Protein AF-A0A3B1A6L6-F1 (afdb_monomer_lite)

Foldseek 3Di:
DDDQDPVNLQVVLLVVCCDQAWQDPAAEEEELAQLVVLLVVLLCQVCVVVQVNQWDHDDPPDDIGGRYHYDHADPVCCSRPVRHSHQCSVVSNLVCVVVSVVVDPDPAGPYAHEYEYFQAPSCPVVLVVQVVQPQKAFPPNVDDRSVNLCGLKIDRDRRYIYGYQHQDPVRHTGGPVNLFDPCLQQDDDPNAGHDDPVPDDPVRHDDSVCSSVVRCNVPSVPGDRVSCVSRSVSVVVSRVVSNVPD

Structure (mmCIF, N/CA/C/O backbone):
data_AF-A0A3B1A6L6-F1
#
_entry.id   AF-A0A3B1A6L6-F1
#
loop_
_atom_site.group_PDB
_atom_site.id
_atom_site.type_symbol
_atom_site.label_atom_id
_atom_site.label_alt_id
_atom_site.label_comp_id
_atom_site.label_asym_id
_atom_site.label_entity_id
_atom_site.label_seq_id
_atom_site.pdbx_PDB_ins_code
_atom_site.Cartn_x
_atom_site.Cartn_y
_atom_site.Cartn_z
_atom_site.occupancy
_atom_site.B_iso_or_equiv
_atom_site.auth_seq_id
_atom_site.auth_comp_id
_atom_site.auth_asym_id
_atom_site.auth_atom_id
_atom_site.pdbx_PDB_model_num
ATOM 1 N N . TYR A 1 1 ? 30.989 17.527 9.547 1.00 41.91 1 TYR A N 1
ATOM 2 C CA . TYR A 1 1 ? 30.158 16.724 8.625 1.00 41.91 1 TYR A CA 1
ATOM 3 C C . TYR A 1 1 ? 30.778 16.783 7.238 1.00 41.91 1 TYR A C 1
ATOM 5 O O . TYR A 1 1 ? 30.746 17.841 6.627 1.00 41.91 1 TYR A O 1
ATOM 13 N N . HIS A 1 2 ? 31.405 15.704 6.761 1.00 51.75 2 HIS A N 1
ATOM 14 C CA . HIS A 1 2 ? 31.941 15.670 5.395 1.00 51.75 2 HIS A CA 1
ATOM 15 C C . HIS A 1 2 ? 30.780 15.649 4.391 1.00 51.75 2 HIS A C 1
ATOM 17 O O . HIS A 1 2 ? 29.908 14.781 4.462 1.00 51.75 2 HIS A O 1
ATOM 23 N N . ALA A 1 3 ? 30.745 16.628 3.487 1.00 69.56 3 ALA A N 1
ATOM 24 C CA . ALA A 1 3 ? 29.727 16.716 2.450 1.00 69.56 3 ALA A CA 1
ATOM 25 C C . ALA A 1 3 ? 29.886 15.552 1.458 1.00 69.56 3 ALA A C 1
ATOM 27 O O . ALA A 1 3 ? 30.948 15.361 0.868 1.00 69.56 3 ALA A O 1
ATOM 28 N N . ILE A 1 4 ? 28.824 14.765 1.268 1.00 73.81 4 ILE A N 1
ATOM 29 C CA . ILE A 1 4 ? 28.786 13.699 0.260 1.00 73.81 4 ILE A CA 1
ATOM 30 C C . ILE A 1 4 ? 28.817 14.350 -1.128 1.00 73.81 4 ILE A C 1
ATOM 32 O O . ILE A 1 4 ? 27.983 15.201 -1.440 1.00 73.81 4 ILE A O 1
ATOM 36 N N . THR A 1 5 ? 29.741 13.928 -1.992 1.00 84.69 5 THR A N 1
ATOM 37 C CA . THR A 1 5 ? 29.807 14.431 -3.373 1.00 84.69 5 THR A CA 1
ATOM 38 C C . THR A 1 5 ? 28.573 14.008 -4.178 1.00 84.69 5 THR A C 1
ATOM 40 O O . THR A 1 5 ? 27.966 12.962 -3.933 1.00 84.69 5 THR A O 1
ATOM 43 N N . LYS A 1 6 ? 28.220 14.766 -5.226 1.00 83.31 6 LYS A N 1
ATOM 44 C CA . LYS A 1 6 ? 27.103 14.418 -6.130 1.00 83.31 6 LYS A CA 1
ATOM 45 C C . LYS A 1 6 ? 27.237 13.001 -6.711 1.00 83.31 6 LYS A C 1
ATOM 47 O O . LYS A 1 6 ? 26.236 12.296 -6.848 1.00 83.31 6 LYS A O 1
ATOM 52 N N . ARG A 1 7 ? 28.468 12.568 -7.017 1.00 85.94 7 ARG A N 1
ATOM 53 C CA . ARG A 1 7 ? 28.767 11.218 -7.521 1.00 85.94 7 ARG A CA 1
ATOM 54 C C . ARG A 1 7 ? 28.498 10.153 -6.459 1.00 85.94 7 ARG A C 1
ATOM 56 O O . ARG A 1 7 ? 27.769 9.209 -6.745 1.00 85.94 7 ARG A O 1
ATOM 63 N N . GLN A 1 8 ? 29.014 10.332 -5.241 1.00 87.12 8 GLN A N 1
ATOM 64 C CA . GLN A 1 8 ? 28.769 9.410 -4.124 1.00 87.12 8 GLN A CA 1
ATOM 65 C C . GLN A 1 8 ? 27.276 9.301 -3.803 1.00 87.12 8 GLN A C 1
ATOM 67 O O . GLN A 1 8 ? 26.768 8.191 -3.674 1.00 87.12 8 GLN A O 1
ATOM 72 N N . LYS A 1 9 ? 26.551 10.431 -3.775 1.00 86.62 9 LYS A N 1
ATOM 73 C CA . LYS A 1 9 ? 25.094 10.440 -3.592 1.00 86.62 9 LYS A CA 1
ATOM 74 C C . LYS A 1 9 ? 24.403 9.596 -4.662 1.00 86.62 9 LYS A C 1
ATOM 76 O O . LYS A 1 9 ? 23.627 8.715 -4.321 1.00 86.62 9 LYS A O 1
ATOM 81 N N . LYS A 1 10 ? 24.706 9.824 -5.946 1.00 87.31 10 LYS A N 1
ATOM 82 C CA . LYS A 1 10 ? 24.094 9.082 -7.064 1.00 87.31 10 LYS A CA 1
ATOM 83 C C . LYS A 1 10 ? 24.359 7.577 -6.968 1.00 87.31 10 LYS A C 1
ATOM 85 O O . LYS A 1 10 ? 23.436 6.794 -7.175 1.00 87.31 10 LYS A O 1
ATOM 90 N N . THR A 1 11 ? 25.593 7.175 -6.665 1.00 90.12 11 THR A N 1
ATOM 91 C CA . THR A 1 11 ? 25.950 5.758 -6.502 1.00 90.12 11 THR A CA 1
ATOM 92 C C . THR A 1 11 ? 25.209 5.135 -5.325 1.00 90.12 11 THR A C 1
ATOM 94 O O . THR A 1 11 ? 24.597 4.083 -5.483 1.00 90.12 11 THR A O 1
ATOM 97 N N . PHE A 1 12 ? 25.193 5.805 -4.172 1.00 90.31 12 PHE A N 1
ATOM 98 C CA . PHE A 1 12 ? 24.516 5.296 -2.984 1.00 90.31 12 PHE A CA 1
ATOM 99 C C . PHE A 1 12 ? 22.996 5.213 -3.174 1.00 90.31 12 PHE A C 1
ATOM 101 O O . PHE A 1 12 ? 22.395 4.201 -2.831 1.00 90.31 12 PHE A O 1
ATOM 108 N N . SER A 1 13 ? 22.377 6.211 -3.813 1.00 89.75 13 SER A N 1
ATOM 109 C CA . SER A 1 13 ? 20.962 6.170 -4.202 1.00 89.75 13 SER A CA 1
ATOM 110 C C . SER A 1 13 ? 20.639 4.962 -5.084 1.00 89.75 13 SER A C 1
ATOM 112 O O . SER A 1 13 ? 19.651 4.280 -4.834 1.00 89.75 13 SER A O 1
ATOM 114 N N . LYS A 1 14 ? 21.478 4.662 -6.086 1.00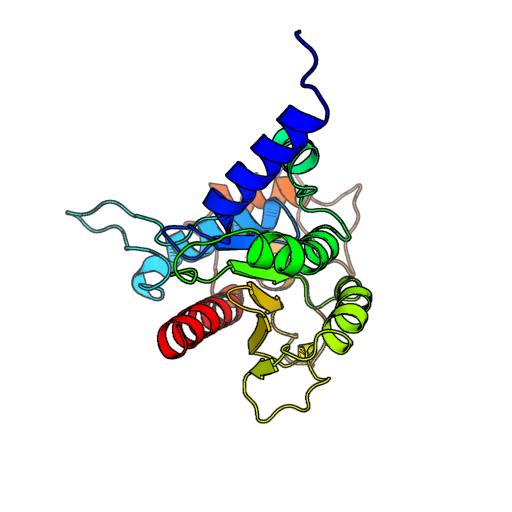 90.44 14 LYS A N 1
ATOM 115 C CA . LYS A 1 14 ? 21.305 3.477 -6.943 1.00 90.44 14 LYS A CA 1
ATOM 116 C C . LYS A 1 14 ? 21.463 2.172 -6.167 1.00 90.44 14 LYS A C 1
ATOM 118 O O . LYS A 1 14 ? 20.716 1.235 -6.418 1.00 90.44 14 LYS A O 1
ATOM 123 N N . PHE A 1 15 ? 22.416 2.099 -5.244 1.00 91.94 15 PHE A N 1
ATOM 124 C CA . PHE A 1 15 ? 22.590 0.920 -4.400 1.00 91.94 15 PHE A CA 1
ATOM 125 C C . PHE A 1 15 ? 21.366 0.684 -3.504 1.00 91.94 15 PHE A C 1
ATOM 127 O O . PHE A 1 15 ? 20.825 -0.415 -3.487 1.00 91.94 15 PHE A O 1
ATOM 134 N N . LEU A 1 16 ? 20.863 1.727 -2.836 1.00 91.25 16 LEU A N 1
ATOM 135 C CA . LEU A 1 16 ? 19.657 1.619 -2.010 1.00 91.25 16 LEU A CA 1
ATOM 136 C C . LEU A 1 16 ? 18.429 1.215 -2.826 1.00 91.25 16 LEU A C 1
ATOM 138 O O . LEU A 1 16 ? 17.665 0.359 -2.390 1.00 91.25 16 LEU A O 1
ATOM 142 N N . TYR A 1 17 ? 18.269 1.792 -4.017 1.00 92.38 17 TYR A N 1
ATOM 143 C CA . TYR A 1 17 ? 17.174 1.438 -4.912 1.00 92.38 17 TYR A CA 1
ATOM 144 C C . TYR A 1 17 ? 17.225 -0.041 -5.307 1.00 92.38 17 TYR A C 1
ATOM 146 O O . TYR A 1 17 ? 16.202 -0.722 -5.274 1.00 92.38 17 TYR A O 1
ATOM 154 N N . TYR A 1 18 ? 18.425 -0.555 -5.600 1.00 93.88 18 TYR A N 1
ATOM 155 C CA . TYR A 1 18 ? 18.621 -1.974 -5.870 1.00 93.88 18 TYR A CA 1
ATOM 156 C C . TYR A 1 18 ? 18.170 -2.819 -4.678 1.00 93.88 18 TYR A C 1
ATOM 158 O O . TYR A 1 18 ? 17.295 -3.661 -4.836 1.00 93.88 18 TYR A O 1
ATOM 166 N N . CYS A 1 19 ? 18.696 -2.555 -3.480 1.00 92.94 19 CYS A N 1
ATOM 167 C CA . CYS A 1 19 ? 18.367 -3.327 -2.280 1.00 92.94 19 CYS A CA 1
ATOM 168 C C . CYS A 1 19 ? 16.869 -3.330 -1.944 1.00 92.94 19 CYS A C 1
ATOM 170 O O . CYS A 1 19 ? 16.352 -4.339 -1.474 1.00 92.94 19 CYS A O 1
ATOM 172 N N . MET A 1 20 ? 16.182 -2.201 -2.140 1.00 92.50 20 MET A N 1
ATOM 173 C CA . MET A 1 20 ? 14.794 -2.035 -1.698 1.00 92.50 20 MET A CA 1
ATOM 174 C C . MET A 1 20 ? 13.753 -2.491 -2.723 1.00 92.50 20 MET A C 1
ATOM 176 O O . MET A 1 20 ? 12.664 -2.906 -2.321 1.00 92.50 20 MET A O 1
ATOM 180 N N . PHE A 1 21 ? 14.061 -2.402 -4.021 1.00 94.81 21 PHE A N 1
ATOM 181 C CA . PHE A 1 21 ? 13.046 -2.525 -5.074 1.00 94.81 21 PHE A CA 1
ATOM 182 C C . PHE A 1 21 ? 13.387 -3.497 -6.202 1.00 94.81 21 PHE A C 1
ATOM 184 O O . PHE A 1 21 ? 12.469 -4.012 -6.830 1.00 94.81 21 PHE A O 1
ATOM 191 N N . TYR A 1 22 ? 14.670 -3.726 -6.490 1.00 94.94 22 TYR A N 1
ATOM 192 C CA . TYR A 1 22 ? 15.084 -4.623 -7.575 1.00 94.94 22 TYR A CA 1
ATOM 193 C C . TYR A 1 22 ? 15.526 -5.986 -7.027 1.00 94.94 22 TYR A C 1
ATOM 195 O O . TYR A 1 22 ? 15.001 -7.026 -7.397 1.00 94.94 22 TYR A O 1
ATOM 203 N N . GLY A 1 23 ? 16.493 -5.978 -6.111 1.00 95.19 23 GLY A N 1
ATOM 204 C CA . GLY A 1 23 ? 17.014 -7.151 -5.412 1.00 95.19 23 GLY A CA 1
ATOM 205 C C . GLY A 1 23 ? 16.339 -7.385 -4.061 1.00 95.19 23 GLY A C 1
ATOM 206 O O . GLY A 1 23 ? 16.984 -7.891 -3.143 1.00 95.19 23 GLY A O 1
ATOM 207 N N . ASN A 1 24 ? 15.082 -6.965 -3.898 1.00 96.06 24 ASN A N 1
ATOM 208 C CA . ASN A 1 24 ? 14.339 -7.166 -2.659 1.00 96.06 24 ASN A CA 1
ATOM 209 C C . ASN A 1 24 ? 14.071 -8.657 -2.422 1.00 96.06 24 ASN A C 1
ATOM 211 O O . ASN A 1 24 ? 13.656 -9.393 -3.317 1.00 96.06 24 ASN A O 1
ATOM 215 N N . THR A 1 25 ? 14.283 -9.102 -1.186 1.00 96.38 25 THR A N 1
ATOM 216 C CA . THR A 1 25 ? 14.146 -10.512 -0.786 1.00 96.38 25 THR A CA 1
ATOM 217 C C . THR A 1 25 ? 12.719 -10.909 -0.414 1.00 96.38 25 THR A C 1
ATOM 219 O O . THR A 1 25 ? 12.443 -12.091 -0.238 1.00 96.38 25 THR A O 1
ATOM 222 N N . GLN A 1 26 ? 11.816 -9.936 -0.312 1.00 97.44 26 GLN A N 1
ATOM 223 C CA . GLN A 1 26 ? 10.401 -10.121 -0.007 1.00 97.44 26 GLN A CA 1
ATOM 224 C C . GLN A 1 26 ? 9.564 -9.053 -0.728 1.00 97.44 26 GLN A C 1
ATOM 226 O O . GLN A 1 26 ? 10.126 -8.008 -1.079 1.00 97.44 26 GLN A O 1
ATOM 231 N N . PRO A 1 27 ? 8.251 -9.266 -0.947 1.00 98.50 27 PRO A N 1
ATOM 232 C CA . PRO A 1 27 ? 7.381 -8.245 -1.524 1.00 98.50 27 PRO A CA 1
ATOM 233 C C . PRO A 1 27 ? 7.496 -6.929 -0.751 1.00 98.50 27 PRO A C 1
ATOM 235 O O . PRO A 1 27 ? 7.427 -6.920 0.481 1.00 98.50 27 PRO A O 1
ATOM 238 N N . THR A 1 28 ? 7.695 -5.825 -1.467 1.00 98.44 28 THR A N 1
ATOM 239 C CA . THR A 1 28 ? 7.895 -4.498 -0.870 1.00 98.44 28 THR A CA 1
ATOM 240 C C . THR A 1 28 ? 6.635 -3.660 -1.045 1.00 98.44 28 THR A C 1
ATOM 242 O O . THR A 1 28 ? 6.166 -3.496 -2.162 1.00 98.44 28 THR A O 1
ATOM 245 N N . ILE A 1 29 ? 6.110 -3.092 0.036 1.00 98.31 29 ILE A N 1
ATOM 246 C CA . ILE A 1 29 ? 4.958 -2.194 0.054 1.00 98.31 29 ILE A CA 1
ATOM 247 C C . ILE A 1 29 ? 5.435 -0.745 0.191 1.00 98.31 29 ILE A C 1
ATOM 249 O O . ILE A 1 29 ? 6.197 -0.412 1.105 1.00 98.31 29 ILE A O 1
ATOM 253 N N . LEU A 1 30 ? 4.964 0.113 -0.711 1.00 96.81 30 LEU A N 1
ATOM 254 C CA . LEU A 1 30 ? 5.162 1.561 -0.697 1.00 96.81 30 LEU A CA 1
ATOM 255 C C . LEU A 1 30 ? 3.791 2.239 -0.569 1.00 96.81 30 LEU A C 1
ATOM 257 O O . LEU A 1 30 ? 3.056 2.312 -1.548 1.00 96.81 30 LEU A O 1
ATOM 261 N N . CYS A 1 31 ? 3.431 2.704 0.624 1.00 95.62 31 CYS A N 1
ATOM 262 C CA . CYS A 1 31 ? 2.140 3.365 0.856 1.00 95.62 31 CYS A CA 1
ATOM 263 C C . CYS A 1 31 ? 2.178 4.855 0.502 1.00 95.62 31 CYS A C 1
ATOM 265 O O . CYS A 1 31 ? 3.257 5.435 0.444 1.00 95.62 31 CYS A O 1
ATOM 267 N N . GLU A 1 32 ? 1.038 5.513 0.321 1.00 89.88 32 GLU A N 1
ATOM 268 C CA . GLU A 1 32 ? 1.009 6.957 0.085 1.00 89.88 32 GLU A CA 1
ATOM 269 C C . GLU A 1 32 ? 1.553 7.735 1.286 1.00 89.88 32 GLU A C 1
ATOM 271 O O . GLU A 1 32 ? 2.420 8.587 1.104 1.00 89.88 32 GLU A O 1
ATOM 276 N N . GLY A 1 33 ? 1.122 7.385 2.502 1.00 89.88 33 GLY A N 1
ATOM 277 C CA . GLY A 1 33 ? 1.536 8.020 3.750 1.00 89.88 33 GLY A CA 1
ATOM 278 C C . GLY A 1 33 ? 2.236 7.076 4.734 1.00 89.88 33 GLY A C 1
ATOM 279 O O . GLY A 1 33 ? 2.217 5.852 4.621 1.00 89.88 33 GLY A O 1
ATOM 280 N N . LYS A 1 34 ? 2.874 7.653 5.763 1.00 90.94 34 LYS A N 1
ATOM 281 C CA . LYS A 1 34 ? 3.512 6.878 6.852 1.00 90.94 34 LYS A CA 1
ATOM 282 C C . LYS A 1 34 ? 2.495 6.186 7.773 1.00 90.94 34 LYS A C 1
ATOM 284 O O . LYS A 1 34 ? 2.827 5.184 8.399 1.00 90.94 34 LYS A O 1
ATOM 289 N N . THR A 1 35 ? 1.289 6.738 7.894 1.00 95.12 35 THR A N 1
ATOM 290 C CA . THR A 1 35 ? 0.209 6.227 8.754 1.00 95.12 35 THR A CA 1
ATOM 291 C C . THR A 1 35 ? -0.348 4.915 8.219 1.00 95.12 35 THR A C 1
ATOM 293 O O . THR A 1 35 ? -0.582 3.986 8.989 1.00 95.12 35 THR A O 1
ATOM 296 N N . ASP A 1 36 ? -0.398 4.773 6.900 1.00 96.12 36 ASP A N 1
ATOM 297 C CA . ASP A 1 36 ? -0.843 3.574 6.193 1.00 96.12 36 ASP A CA 1
ATOM 298 C C . ASP A 1 36 ? 0.001 2.348 6.561 1.00 96.12 36 ASP A C 1
ATOM 300 O O . ASP A 1 36 ? -0.532 1.253 6.744 1.00 96.12 36 ASP A O 1
ATOM 304 N N . ASN A 1 37 ? 1.315 2.528 6.765 1.00 97.31 37 ASN A N 1
ATOM 305 C CA . ASN A 1 37 ? 2.185 1.463 7.269 1.00 97.31 37 ASN A CA 1
ATOM 306 C C . ASN A 1 37 ? 1.684 0.935 8.620 1.00 97.31 37 ASN A C 1
ATOM 308 O O . ASN A 1 37 ? 1.736 -0.269 8.866 1.00 97.31 37 ASN A O 1
ATOM 312 N N . VAL A 1 38 ? 1.219 1.813 9.512 1.00 97.94 38 VAL A N 1
ATOM 313 C CA . VAL A 1 38 ? 0.702 1.429 10.832 1.00 97.94 38 VAL A CA 1
ATOM 314 C C . VAL A 1 38 ? -0.636 0.710 10.693 1.00 97.94 38 VAL A C 1
ATOM 316 O O . VAL A 1 38 ? -0.816 -0.341 11.316 1.00 97.94 38 VAL A O 1
ATOM 319 N N . TYR A 1 39 ? -1.535 1.220 9.848 1.00 98.25 39 TYR A N 1
ATOM 320 C CA . TYR A 1 39 ? -2.829 0.594 9.573 1.00 98.25 39 TYR A CA 1
ATOM 321 C C . TYR A 1 39 ? -2.653 -0.818 9.013 1.00 98.25 39 TYR A C 1
ATOM 323 O O . TYR A 1 39 ? -3.141 -1.785 9.603 1.00 98.25 39 TYR A O 1
ATOM 331 N N . LEU A 1 40 ? -1.877 -0.972 7.939 1.00 98.56 40 LEU A N 1
ATOM 332 C CA . LEU A 1 40 ? -1.676 -2.259 7.275 1.00 98.56 40 LEU A CA 1
ATOM 333 C C . LEU A 1 40 ? -0.896 -3.245 8.146 1.00 98.56 40 LEU A C 1
ATOM 335 O O . LEU A 1 40 ? -1.289 -4.406 8.241 1.00 98.56 40 LEU A O 1
ATOM 339 N N . LYS A 1 41 ? 0.156 -2.814 8.858 1.00 98.44 41 LYS A N 1
ATOM 340 C CA . LYS A 1 41 ? 0.869 -3.704 9.795 1.00 98.44 41 LYS A CA 1
ATOM 341 C C . LYS A 1 41 ? -0.029 -4.190 10.929 1.00 98.44 41 LYS A C 1
ATOM 343 O O . LYS A 1 41 ? 0.098 -5.345 11.333 1.00 98.44 41 LYS A O 1
ATOM 348 N N . SER A 1 42 ? -0.908 -3.334 11.451 1.00 98.44 42 SER A N 1
ATOM 349 C CA . SER A 1 42 ? -1.846 -3.711 12.517 1.00 98.44 42 SER A CA 1
ATOM 350 C C . SER A 1 42 ? -2.900 -4.687 11.995 1.00 98.44 42 SER A C 1
ATOM 352 O O . SER A 1 42 ? -3.098 -5.742 12.593 1.00 98.44 42 SER A O 1
ATOM 354 N N . THR A 1 43 ? -3.464 -4.393 10.823 1.00 98.44 43 THR A N 1
ATOM 355 C CA . THR A 1 43 ? -4.436 -5.243 10.120 1.00 98.44 43 THR A CA 1
ATOM 356 C C . THR A 1 43 ? -3.862 -6.630 9.838 1.00 98.44 43 THR A C 1
ATOM 358 O O . THR A 1 43 ? -4.440 -7.634 10.244 1.00 98.44 43 THR A O 1
ATOM 361 N N . ILE A 1 44 ? -2.682 -6.705 9.212 1.00 98.62 44 ILE A N 1
ATOM 362 C CA . ILE A 1 44 ? -2.013 -7.974 8.886 1.00 98.62 44 ILE A CA 1
ATOM 363 C C . ILE A 1 44 ? -1.667 -8.752 10.156 1.00 98.62 44 ILE A C 1
ATOM 365 O O . ILE A 1 44 ? -1.739 -9.976 10.163 1.00 98.62 44 ILE A O 1
ATOM 369 N N . ASN A 1 45 ? -1.307 -8.070 11.246 1.00 98.06 45 ASN A N 1
ATOM 370 C CA . ASN A 1 45 ? -1.013 -8.744 12.505 1.00 98.06 45 ASN A CA 1
ATOM 371 C C . ASN A 1 45 ? -2.246 -9.434 13.099 1.00 98.06 45 ASN A C 1
ATOM 373 O O . ASN A 1 45 ? -2.130 -10.575 13.545 1.00 98.06 45 ASN A O 1
ATOM 377 N N . ILE A 1 46 ? -3.399 -8.763 13.090 1.00 97.94 46 ILE A N 1
ATOM 378 C CA . ILE A 1 46 ? -4.659 -9.319 13.597 1.00 97.94 46 ILE A CA 1
ATOM 379 C C . ILE A 1 46 ? -5.205 -10.399 12.661 1.00 97.94 46 ILE A C 1
ATOM 381 O O . ILE A 1 46 ? -5.634 -11.455 13.119 1.00 97.94 46 ILE A O 1
ATOM 385 N N . LEU A 1 47 ? -5.120 -10.186 11.347 1.00 97.88 47 LEU A N 1
ATOM 386 C CA . LEU A 1 47 ? -5.655 -11.096 10.334 1.00 97.88 47 LEU A CA 1
ATOM 387 C C . LEU A 1 47 ? -4.626 -12.117 9.816 1.00 97.88 47 LEU A C 1
ATOM 389 O O . LEU A 1 47 ? -4.865 -12.757 8.795 1.00 97.88 47 LEU A O 1
ATOM 393 N N . ALA A 1 48 ? -3.495 -12.312 10.502 1.00 97.75 48 ALA A N 1
ATOM 394 C CA . ALA A 1 48 ? -2.365 -13.104 10.000 1.00 97.75 48 ALA A CA 1
ATOM 395 C C . ALA A 1 48 ? -2.742 -14.537 9.583 1.00 97.75 48 ALA A C 1
ATOM 397 O O . ALA A 1 48 ? -2.182 -15.069 8.629 1.00 97.75 48 ALA A O 1
ATOM 398 N N . THR A 1 49 ? -3.704 -15.161 10.269 1.00 96.94 49 THR A N 1
ATOM 399 C CA . THR A 1 49 ? -4.198 -16.509 9.937 1.00 96.94 49 THR A CA 1
ATOM 400 C C . THR A 1 49 ? -4.921 -16.572 8.591 1.00 96.94 49 THR A C 1
ATOM 402 O O . THR A 1 49 ? -4.880 -17.608 7.936 1.00 96.94 49 THR A O 1
ATOM 405 N N . HIS A 1 50 ? -5.548 -15.474 8.163 1.00 98.12 50 HIS A N 1
ATOM 406 C CA . HIS A 1 50 ? -6.259 -15.366 6.886 1.00 98.12 50 HIS A CA 1
ATOM 407 C C . HIS A 1 50 ? -5.330 -14.961 5.733 1.00 98.12 50 HIS A C 1
ATOM 409 O O . HIS A 1 50 ? -5.643 -15.220 4.575 1.00 98.12 50 HIS A O 1
ATOM 415 N N . TYR A 1 51 ? -4.171 -14.367 6.039 1.00 98.44 51 TYR A N 1
ATOM 416 C CA . TYR A 1 51 ? -3.231 -13.831 5.051 1.00 98.44 51 TYR A CA 1
ATOM 417 C C . TYR A 1 51 ? -1.827 -14.458 5.161 1.00 98.44 51 TYR A C 1
ATOM 419 O O . TYR A 1 51 ? -0.846 -13.740 5.384 1.00 98.44 51 TYR A O 1
ATOM 427 N N . PRO A 1 52 ? -1.675 -15.781 4.937 1.00 97.88 52 PRO A N 1
ATOM 428 C CA . PRO A 1 52 ? -0.394 -16.479 5.092 1.00 97.88 52 PRO A CA 1
ATOM 429 C C . PRO A 1 52 ? 0.684 -16.036 4.090 1.00 97.88 52 PRO A C 1
ATOM 431 O O . PRO A 1 52 ? 1.867 -16.229 4.348 1.00 97.88 52 PRO A O 1
ATOM 434 N N . LYS A 1 53 ? 0.304 -15.413 2.961 1.00 98.12 53 LYS A N 1
ATOM 435 C CA . LYS A 1 53 ? 1.248 -14.775 2.020 1.00 98.12 53 LYS A CA 1
AT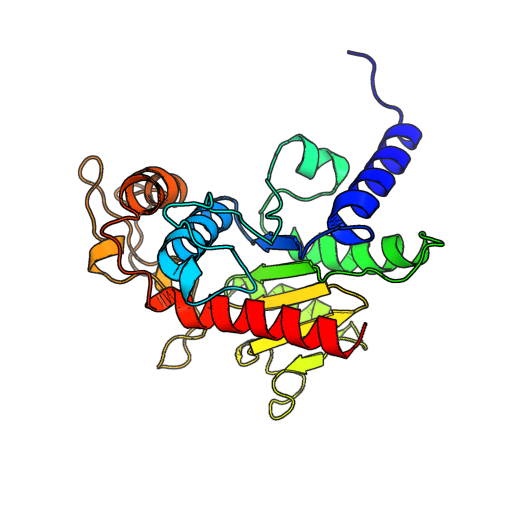OM 436 C C . LYS A 1 53 ? 1.829 -13.457 2.555 1.00 98.12 53 LYS A C 1
ATOM 438 O O . LYS A 1 53 ? 2.866 -13.021 2.067 1.00 98.12 53 LYS A O 1
ATOM 443 N N . LEU A 1 54 ? 1.180 -12.821 3.536 1.00 98.69 54 LEU A N 1
ATOM 444 C CA . LEU A 1 54 ? 1.603 -11.533 4.096 1.00 98.69 54 LEU A CA 1
ATOM 445 C C . LEU A 1 54 ? 2.312 -11.686 5.444 1.00 98.69 54 LEU A C 1
ATOM 447 O O . LEU A 1 54 ? 3.239 -10.928 5.733 1.00 98.69 54 LEU A O 1
ATOM 451 N N . ALA A 1 55 ? 1.907 -12.655 6.269 1.00 98.44 55 ALA A N 1
ATOM 452 C CA . ALA A 1 55 ? 2.529 -12.915 7.562 1.00 98.44 55 ALA A CA 1
ATOM 453 C C . ALA A 1 55 ? 2.377 -14.370 8.023 1.00 98.44 55 ALA A C 1
ATOM 455 O O . ALA A 1 55 ? 1.395 -15.044 7.737 1.00 98.44 55 ALA A O 1
ATOM 456 N N . THR A 1 56 ? 3.329 -14.825 8.833 1.00 97.81 56 THR A N 1
ATOM 457 C CA . THR A 1 56 ? 3.183 -16.012 9.674 1.00 97.81 56 THR A CA 1
ATOM 458 C C . THR A 1 56 ? 2.491 -15.618 10.977 1.00 97.81 56 THR A C 1
ATOM 460 O O . THR A 1 56 ? 2.989 -14.766 11.722 1.00 97.81 56 THR A O 1
ATOM 463 N N . ALA A 1 57 ? 1.350 -16.247 11.268 1.00 96.38 57 ALA A N 1
ATOM 464 C CA . ALA A 1 57 ? 0.624 -16.043 12.516 1.00 96.38 57 ALA A CA 1
ATOM 465 C C . ALA A 1 57 ? 1.437 -16.513 13.736 1.00 96.38 57 ALA A C 1
ATOM 467 O O . ALA A 1 57 ? 2.212 -17.470 13.668 1.00 96.38 57 ALA A O 1
ATOM 468 N N . LYS A 1 58 ? 1.239 -15.844 14.878 1.00 94.56 58 LYS A N 1
ATOM 469 C CA . LYS A 1 58 ? 1.810 -16.288 16.155 1.00 94.56 58 LYS A CA 1
ATOM 470 C C . LYS A 1 58 ? 1.121 -17.582 16.587 1.00 94.56 58 LYS A C 1
ATOM 472 O O . LYS A 1 58 ? -0.103 -17.634 16.649 1.00 94.56 58 LYS A O 1
ATOM 477 N N . THR A 1 59 ? 1.904 -18.588 16.954 1.00 93.62 59 THR A N 1
ATOM 478 C CA . THR A 1 59 ? 1.412 -19.811 17.601 1.00 93.62 59 THR A CA 1
ATOM 479 C C . THR A 1 59 ? 2.061 -19.958 18.979 1.00 93.62 59 THR A C 1
ATOM 481 O O . THR A 1 59 ? 2.805 -19.081 19.422 1.00 93.62 59 THR A O 1
ATOM 484 N N . LYS A 1 60 ? 1.795 -21.065 19.684 1.00 93.12 60 LYS A N 1
ATOM 485 C CA . LYS A 1 60 ? 2.505 -21.374 20.936 1.00 93.12 60 LYS A CA 1
ATOM 486 C C . LYS A 1 60 ? 4.008 -21.605 20.712 1.00 93.12 60 LYS A C 1
ATOM 488 O O . LYS A 1 60 ? 4.786 -21.343 21.620 1.00 93.12 60 LYS A O 1
ATOM 493 N N . SER A 1 61 ? 4.405 -22.074 19.525 1.00 92.44 61 SER A N 1
ATOM 494 C CA . SER A 1 61 ? 5.783 -22.464 19.189 1.00 92.44 61 SER A CA 1
ATOM 495 C C . SER A 1 61 ? 6.485 -21.525 18.202 1.00 92.44 61 SER A C 1
ATOM 497 O O . SER A 1 61 ? 7.702 -21.606 18.058 1.00 92.44 61 SER A O 1
ATOM 499 N N . SER A 1 62 ? 5.760 -20.622 17.535 1.00 92.12 62 SER A N 1
ATOM 500 C CA . SER A 1 62 ? 6.318 -19.691 16.548 1.00 92.12 62 SER A CA 1
ATOM 501 C C . SER A 1 62 ? 5.919 -18.245 16.826 1.00 92.12 62 SER A C 1
ATOM 503 O O . SER A 1 62 ? 4.751 -17.925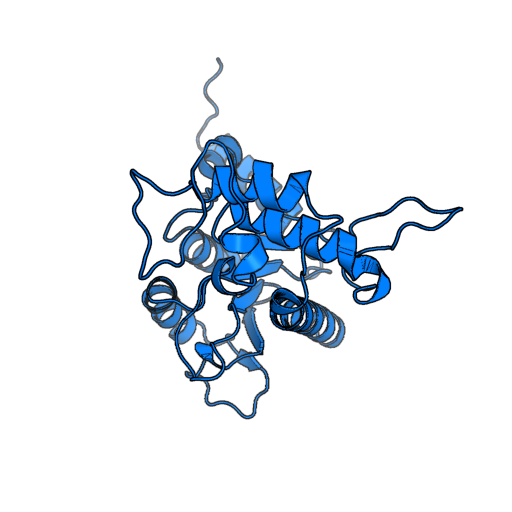 17.068 1.00 92.12 62 SER A O 1
ATOM 505 N N . ALA A 1 63 ? 6.897 -17.343 16.751 1.00 96.06 63 ALA A N 1
ATOM 506 C CA . ALA A 1 63 ? 6.642 -15.911 16.809 1.00 96.06 63 ALA A CA 1
ATOM 507 C C . ALA A 1 63 ? 5.925 -15.427 15.538 1.00 96.06 63 ALA A C 1
ATOM 509 O O . ALA A 1 63 ? 6.100 -15.985 14.455 1.00 96.06 63 ALA A O 1
ATOM 510 N N . TYR A 1 64 ? 5.146 -14.351 15.675 1.00 97.19 64 TYR A N 1
ATOM 511 C CA . TYR A 1 64 ? 4.618 -13.621 14.525 1.00 97.19 64 TYR A CA 1
ATOM 512 C C . TYR A 1 64 ? 5.770 -13.107 13.655 1.00 97.19 64 TYR A C 1
ATOM 514 O O . TYR A 1 64 ? 6.728 -12.531 14.177 1.00 97.19 64 TYR A O 1
ATOM 522 N N . LYS A 1 65 ? 5.647 -13.261 12.335 1.00 97.94 65 LYS A N 1
ATOM 523 C CA . LYS A 1 65 ? 6.629 -12.757 11.373 1.00 97.94 65 LYS A CA 1
ATOM 524 C C . LYS A 1 65 ? 5.925 -12.157 10.167 1.00 97.94 65 LYS A C 1
ATOM 526 O O . LYS A 1 65 ? 5.153 -12.833 9.501 1.00 97.94 65 LYS A O 1
ATOM 531 N N . LEU A 1 66 ? 6.234 -10.904 9.859 1.00 97.88 66 LEU A N 1
ATOM 532 C CA . LEU A 1 66 ? 5.804 -10.279 8.614 1.00 97.88 66 LEU A CA 1
ATOM 533 C C . LEU A 1 66 ? 6.642 -10.834 7.449 1.00 97.88 66 LEU A C 1
ATOM 535 O O . LEU A 1 66 ? 7.865 -10.919 7.565 1.00 97.88 66 LEU A O 1
ATOM 539 N N . LEU A 1 67 ? 5.990 -11.211 6.350 1.00 98.50 67 LEU A N 1
ATOM 540 C CA . LEU A 1 67 ? 6.619 -11.783 5.148 1.00 98.50 67 LEU A CA 1
ATOM 541 C C . LEU A 1 67 ? 6.743 -10.766 4.003 1.00 98.50 67 LEU A C 1
ATOM 543 O O . LEU A 1 67 ? 7.143 -11.117 2.900 1.00 98.50 67 LEU A O 1
ATOM 547 N N . ILE A 1 68 ? 6.410 -9.505 4.275 1.00 98.38 68 ILE A N 1
ATOM 548 C CA . ILE A 1 68 ? 6.505 -8.372 3.353 1.00 98.38 68 ILE A CA 1
ATOM 549 C C . ILE A 1 68 ? 7.289 -7.230 4.007 1.00 98.38 68 ILE A C 1
ATOM 551 O O . ILE A 1 68 ? 7.371 -7.123 5.234 1.00 98.38 68 ILE A O 1
ATOM 555 N N . HIS A 1 69 ? 7.904 -6.372 3.197 1.00 97.94 69 HIS A N 1
ATOM 556 C CA . HIS A 1 69 ? 8.650 -5.200 3.652 1.00 97.94 69 HIS A CA 1
ATOM 557 C C . HIS A 1 69 ? 7.812 -3.940 3.470 1.00 97.94 69 HIS A C 1
ATOM 559 O O . HIS A 1 69 ? 7.337 -3.711 2.371 1.00 97.94 69 HIS A O 1
ATOM 565 N N . PHE A 1 70 ? 7.679 -3.090 4.486 1.00 97.31 70 PHE A N 1
ATOM 566 C CA . PHE A 1 70 ? 7.123 -1.745 4.304 1.00 97.31 70 PHE A CA 1
ATOM 567 C C . PHE A 1 70 ? 8.258 -0.732 4.203 1.00 97.31 70 PHE A C 1
ATOM 569 O O . PHE A 1 70 ? 9.152 -0.731 5.051 1.00 97.31 70 PHE A O 1
ATOM 576 N N . ILE A 1 71 ? 8.208 0.140 3.196 1.00 95.38 71 ILE A N 1
ATOM 577 C CA . ILE A 1 71 ? 9.139 1.263 3.095 1.00 95.38 71 ILE A CA 1
ATOM 578 C C . ILE A 1 71 ? 8.822 2.278 4.189 1.00 95.38 71 ILE A C 1
ATOM 580 O O . ILE A 1 71 ? 7.712 2.795 4.280 1.00 95.38 71 ILE A O 1
ATOM 584 N N . GLU A 1 72 ? 9.827 2.585 5.005 1.00 92.00 72 GLU A N 1
ATOM 585 C CA . GLU A 1 72 ? 9.726 3.607 6.043 1.00 92.00 72 GLU A CA 1
ATOM 586 C C . GLU A 1 72 ? 10.194 4.968 5.532 1.00 92.00 72 GLU A C 1
ATOM 588 O O . GLU A 1 72 ? 11.297 5.119 4.988 1.00 92.00 72 GLU A O 1
ATOM 593 N N . TYR A 1 73 ? 9.376 5.989 5.777 1.00 89.50 73 TYR A N 1
ATOM 594 C CA . TYR A 1 73 ? 9.687 7.355 5.387 1.00 89.50 73 TYR A CA 1
ATOM 595 C C . TYR A 1 73 ? 10.583 8.043 6.410 1.00 89.50 73 TYR A C 1
ATOM 597 O O . TYR A 1 73 ? 10.296 8.121 7.602 1.00 89.50 73 TYR A O 1
ATOM 605 N N . SER A 1 74 ? 11.700 8.577 5.926 1.00 88.00 74 SER A N 1
ATOM 606 C CA . SER A 1 74 ? 12.666 9.320 6.726 1.00 88.00 74 SER A CA 1
ATOM 607 C C . SER A 1 74 ? 13.268 10.469 5.922 1.00 88.00 74 SER A C 1
ATOM 609 O O . SER A 1 74 ? 13.240 10.494 4.690 1.00 88.00 74 SER A O 1
ATOM 611 N N . ARG A 1 75 ? 13.938 11.404 6.609 1.00 85.81 75 ARG A N 1
ATOM 612 C CA . ARG A 1 75 ? 14.744 12.440 5.932 1.00 85.81 75 ARG A CA 1
ATOM 613 C C . ARG A 1 75 ? 15.756 11.828 4.953 1.00 85.81 75 ARG A C 1
ATOM 615 O O . ARG A 1 75 ? 16.057 12.423 3.922 1.00 85.81 75 ARG A O 1
ATOM 622 N N . ARG A 1 76 ? 16.252 10.622 5.253 1.00 84.81 76 ARG A N 1
ATOM 623 C CA . ARG A 1 76 ? 17.210 9.887 4.422 1.00 84.81 76 ARG A CA 1
ATOM 624 C C . ARG A 1 76 ? 16.562 9.313 3.160 1.00 84.81 76 ARG A C 1
ATOM 626 O O . ARG A 1 76 ? 17.133 9.490 2.085 1.00 84.81 76 ARG A O 1
ATOM 633 N N . SER A 1 77 ? 15.393 8.675 3.264 1.00 85.94 77 SER A N 1
ATOM 634 C CA . SER A 1 77 ? 14.671 8.152 2.091 1.00 85.94 77 SER A CA 1
ATOM 635 C C . SER A 1 77 ? 14.258 9.286 1.151 1.00 85.94 77 SER A C 1
ATOM 637 O O . SER A 1 77 ? 14.471 9.184 -0.058 1.00 85.94 77 SER A O 1
ATOM 639 N N . LYS A 1 78 ? 13.817 10.424 1.705 1.00 87.06 78 LYS A N 1
ATOM 640 C CA . LYS A 1 78 ? 13.530 11.641 0.937 1.00 87.06 78 LYS A CA 1
ATOM 641 C C . LYS A 1 78 ? 14.773 12.142 0.209 1.00 87.06 78 LYS A C 1
ATOM 643 O O . LYS A 1 78 ? 14.760 12.329 -1.003 1.00 87.06 78 LYS A O 1
ATOM 648 N N . PHE A 1 79 ? 15.874 12.322 0.939 1.00 84.75 79 PHE A N 1
ATOM 649 C CA . PHE A 1 79 ? 17.098 12.899 0.387 1.00 84.75 79 PHE A CA 1
ATOM 650 C C . PHE A 1 79 ? 17.752 12.030 -0.696 1.00 84.75 79 PHE A C 1
ATOM 652 O O . PHE A 1 79 ? 18.298 12.574 -1.664 1.00 84.75 79 PHE A O 1
ATOM 659 N N . LEU A 1 80 ? 17.740 10.705 -0.526 1.00 84.81 80 LEU A N 1
ATOM 660 C CA . LEU A 1 80 ? 18.447 9.771 -1.407 1.00 84.81 80 LEU A CA 1
ATOM 661 C C . LEU A 1 80 ? 17.572 9.205 -2.521 1.00 84.81 80 LEU A C 1
ATOM 663 O O . LEU A 1 80 ? 18.090 8.972 -3.609 1.00 84.81 80 LEU A O 1
ATOM 667 N N . MET A 1 81 ? 16.282 8.991 -2.276 1.00 85.19 81 MET A N 1
ATOM 668 C CA . MET A 1 81 ? 15.395 8.287 -3.209 1.00 85.19 81 MET A CA 1
ATOM 669 C C . MET A 1 81 ? 14.190 9.122 -3.644 1.00 85.19 81 MET A C 1
ATOM 671 O O . MET A 1 81 ? 13.437 8.670 -4.495 1.00 85.19 81 MET A O 1
ATOM 675 N N . GLY A 1 82 ? 13.993 10.326 -3.091 1.00 84.81 82 GLY A N 1
ATOM 676 C CA . GLY A 1 82 ? 12.790 11.123 -3.355 1.00 84.81 82 GLY A CA 1
ATOM 677 C C . GLY A 1 82 ? 11.518 10.515 -2.753 1.00 84.81 82 GLY A C 1
ATOM 678 O O . GLY A 1 82 ? 10.422 10.839 -3.198 1.00 84.81 82 GLY A O 1
ATOM 679 N N . LEU A 1 83 ? 11.669 9.623 -1.766 1.00 88.06 83 LEU A N 1
ATOM 680 C CA . LEU A 1 83 ? 10.565 8.920 -1.116 1.00 88.06 83 LEU A CA 1
ATOM 681 C C . LEU A 1 83 ? 10.288 9.510 0.261 1.00 88.06 83 LEU A C 1
ATOM 683 O O . LEU A 1 83 ? 11.074 9.306 1.193 1.00 88.06 83 LEU A O 1
ATOM 687 N N . ASP A 1 84 ? 9.190 10.245 0.387 1.00 84.94 84 ASP A N 1
ATOM 688 C CA . ASP A 1 84 ? 8.797 10.922 1.624 1.00 84.94 84 ASP A CA 1
ATOM 689 C C . ASP A 1 84 ? 7.351 10.679 2.058 1.00 84.94 84 ASP A C 1
ATOM 691 O O . ASP A 1 84 ? 6.956 11.216 3.090 1.00 84.94 84 ASP A O 1
ATOM 695 N N . GLY A 1 85 ? 6.600 9.861 1.317 1.00 79.62 85 GLY A N 1
ATOM 696 C CA . GLY A 1 85 ? 5.193 9.598 1.612 1.00 79.62 85 GLY A CA 1
ATOM 697 C C . GLY A 1 85 ? 4.321 10.843 1.437 1.00 79.62 85 GLY A C 1
ATOM 698 O O . GLY A 1 85 ? 3.402 11.078 2.215 1.00 79.62 85 GLY A O 1
ATOM 699 N N . GLY A 1 86 ? 4.702 11.713 0.497 1.00 79.88 86 GLY A N 1
ATOM 700 C CA . GLY A 1 86 ? 3.963 12.913 0.139 1.00 79.88 86 GLY A CA 1
ATOM 701 C C . GLY A 1 86 ? 3.438 12.876 -1.294 1.00 79.88 86 GLY A C 1
ATOM 702 O O . GLY A 1 86 ? 3.783 12.010 -2.108 1.00 79.88 86 GLY A O 1
ATOM 703 N N . LYS A 1 87 ? 2.633 13.890 -1.623 1.00 77.81 87 LYS A N 1
ATOM 704 C CA . LYS A 1 87 ? 2.034 14.069 -2.949 1.00 77.81 87 LYS A CA 1
ATOM 705 C C . LYS A 1 87 ? 3.090 13.973 -4.056 1.00 77.81 87 LYS A C 1
ATOM 707 O O . LYS A 1 87 ? 4.073 14.711 -4.068 1.00 77.81 87 LYS A O 1
ATOM 712 N N . GLY A 1 88 ? 2.863 13.071 -5.009 1.00 83.25 88 GLY A N 1
ATOM 713 C CA . GLY A 1 88 ? 3.744 12.861 -6.161 1.00 83.25 88 GLY A CA 1
ATOM 714 C C . GLY A 1 88 ? 4.957 11.957 -5.904 1.00 83.25 88 GLY A C 1
ATOM 715 O O . GLY A 1 88 ? 5.706 11.689 -6.844 1.00 83.25 88 GLY A O 1
ATOM 716 N N . SER A 1 89 ? 5.152 11.435 -4.686 1.00 86.88 89 SER A N 1
ATOM 717 C CA . SER A 1 89 ? 6.257 10.512 -4.388 1.00 86.88 89 SER A CA 1
ATOM 718 C C . SER A 1 89 ? 6.137 9.197 -5.175 1.00 86.88 89 SER A C 1
ATOM 720 O O . SER A 1 89 ? 7.102 8.761 -5.806 1.00 86.88 89 SER A O 1
ATOM 722 N N . ALA A 1 90 ? 4.930 8.626 -5.253 1.00 89.88 90 ALA A N 1
ATOM 723 C CA . ALA A 1 90 ? 4.643 7.446 -6.073 1.00 89.88 90 ALA A CA 1
ATOM 724 C C . ALA A 1 90 ? 4.850 7.701 -7.579 1.00 89.88 90 ALA A C 1
ATOM 726 O O . ALA A 1 90 ? 5.447 6.885 -8.285 1.00 89.88 90 ALA A O 1
ATOM 727 N N . GLU A 1 91 ? 4.431 8.871 -8.072 1.00 89.56 91 GLU A N 1
ATOM 728 C CA . GLU A 1 91 ? 4.656 9.270 -9.465 1.00 89.56 91 GLU A CA 1
ATOM 729 C C . GLU A 1 91 ? 6.148 9.365 -9.794 1.00 89.56 91 GLU A C 1
ATOM 731 O O . GLU A 1 91 ? 6.603 8.901 -10.844 1.00 89.56 91 GLU A O 1
ATOM 736 N N . PHE A 1 92 ? 6.915 9.985 -8.893 1.00 89.69 92 PHE A N 1
ATOM 737 C CA . PHE A 1 92 ? 8.360 10.102 -9.015 1.00 89.69 92 PHE A CA 1
ATOM 738 C C . PHE A 1 92 ? 9.019 8.722 -9.020 1.00 89.69 92 PHE A C 1
ATOM 740 O O . PHE A 1 92 ? 9.863 8.456 -9.880 1.00 89.69 92 PHE A O 1
ATOM 747 N N . PHE A 1 93 ? 8.598 7.838 -8.113 1.00 92.56 93 PHE A N 1
ATOM 748 C CA . PHE A 1 93 ? 9.085 6.467 -8.029 1.00 92.56 93 PHE A CA 1
ATOM 749 C C . PHE A 1 93 ? 8.894 5.715 -9.349 1.00 92.56 93 PHE A C 1
ATOM 751 O O . PHE A 1 93 ? 9.876 5.236 -9.913 1.00 92.56 93 PHE A O 1
ATOM 758 N N . VAL A 1 94 ? 7.670 5.682 -9.890 1.00 91.62 94 VAL A N 1
ATOM 759 C CA . VAL A 1 94 ? 7.371 4.966 -11.142 1.00 91.62 94 VAL A CA 1
ATOM 760 C C . VAL A 1 94 ? 8.144 5.541 -12.328 1.00 91.62 94 VAL A C 1
ATOM 762 O O . VAL A 1 94 ? 8.722 4.784 -13.106 1.00 91.62 94 VAL A O 1
ATOM 765 N N . LYS A 1 95 ? 8.243 6.873 -12.448 1.00 88.88 95 LYS A N 1
ATOM 766 C CA . LYS A 1 95 ? 9.038 7.519 -13.512 1.00 88.88 95 LYS A CA 1
ATOM 767 C C . LYS A 1 95 ? 10.523 7.155 -13.439 1.00 88.88 95 LYS A C 1
ATOM 769 O O . LYS A 1 95 ? 11.190 7.082 -14.469 1.00 88.88 95 LYS A O 1
ATOM 774 N N . LYS A 1 96 ? 11.067 6.979 -12.232 1.00 87.31 96 LYS A N 1
ATOM 775 C CA . LYS A 1 96 ? 12.476 6.615 -12.026 1.00 87.31 96 LYS A CA 1
ATOM 776 C C . LYS A 1 96 ? 12.728 5.116 -12.113 1.00 87.31 96 LYS A C 1
ATOM 778 O O . LYS A 1 96 ? 13.856 4.746 -12.434 1.00 87.31 96 LYS A O 1
ATOM 783 N N . PHE A 1 97 ? 11.711 4.285 -11.883 1.00 88.12 97 PHE A N 1
ATOM 784 C CA . PHE A 1 97 ? 11.855 2.834 -11.842 1.00 88.12 97 PHE A CA 1
ATOM 785 C C . PHE A 1 97 ? 12.470 2.280 -13.117 1.00 88.12 97 PHE A C 1
ATOM 787 O O . PHE A 1 97 ? 13.506 1.628 -13.040 1.00 88.12 97 PHE A O 1
ATOM 794 N N . ASN A 1 98 ? 11.913 2.605 -14.287 1.00 83.62 98 ASN A N 1
ATOM 795 C CA . ASN A 1 98 ? 12.419 2.045 -15.540 1.00 83.62 98 ASN A CA 1
ATOM 796 C C . ASN A 1 98 ? 13.892 2.417 -15.798 1.00 83.62 98 ASN A C 1
ATOM 798 O O . ASN A 1 98 ? 14.702 1.561 -16.134 1.00 83.62 98 ASN A O 1
ATOM 802 N N . ILE A 1 99 ? 14.266 3.673 -15.521 1.00 83.25 99 ILE A N 1
ATOM 803 C CA . ILE A 1 99 ? 15.646 4.171 -15.676 1.00 83.25 99 ILE A CA 1
ATOM 804 C C . ILE A 1 99 ? 16.617 3.418 -14.755 1.00 83.25 99 ILE A C 1
ATOM 806 O O . ILE A 1 99 ? 17.767 3.172 -15.115 1.00 83.25 99 ILE A O 1
ATOM 810 N N . HIS A 1 100 ? 16.187 3.104 -13.531 1.00 81.00 100 HIS A N 1
ATOM 811 C CA . HIS A 1 100 ? 16.999 2.328 -12.600 1.00 81.00 100 HIS A CA 1
ATOM 812 C C . HIS A 1 100 ? 17.062 0.857 -13.002 1.00 81.00 100 HIS A C 1
ATOM 814 O O . HIS A 1 100 ? 18.147 0.290 -12.972 1.00 81.00 100 HIS A O 1
ATOM 820 N N . ASN A 1 101 ? 15.945 0.274 -13.429 1.00 82.44 101 ASN A N 1
ATOM 821 C CA . ASN A 1 101 ? 15.863 -1.115 -13.862 1.00 82.44 101 ASN A CA 1
ATOM 822 C C . ASN A 1 101 ? 16.810 -1.407 -15.035 1.00 82.44 101 ASN A C 1
ATOM 824 O O . ASN A 1 101 ? 17.581 -2.355 -14.965 1.00 82.44 101 ASN A O 1
ATOM 828 N N . GLU A 1 102 ? 16.831 -0.541 -16.054 1.00 84.69 102 GLU A N 1
ATOM 829 C CA . GLU A 1 102 ? 17.736 -0.642 -17.214 1.00 84.69 102 GLU A CA 1
ATOM 830 C C . GLU A 1 102 ? 19.224 -0.502 -16.849 1.00 84.69 102 GLU A C 1
ATOM 832 O O . GLU A 1 102 ? 20.098 -0.899 -17.614 1.00 84.69 102 GLU A O 1
ATOM 837 N N . PHE A 1 103 ? 19.539 0.074 -15.685 1.00 86.88 103 PHE A N 1
ATOM 838 C CA . PHE A 1 103 ? 20.918 0.214 -15.225 1.00 86.88 103 PHE A CA 1
ATOM 839 C C . PHE A 1 103 ? 21.471 -1.068 -14.582 1.00 86.88 103 PHE A C 1
ATOM 841 O O . PHE A 1 103 ? 22.692 -1.223 -14.506 1.00 86.88 103 PHE A O 1
ATOM 848 N N . TYR A 1 104 ? 20.617 -1.956 -14.068 1.00 88.31 104 TYR A N 1
ATOM 849 C CA . TYR A 1 104 ? 21.065 -3.144 -13.346 1.00 88.31 104 TYR A CA 1
ATOM 850 C C . TYR A 1 104 ? 21.244 -4.333 -14.292 1.00 88.31 104 TYR A C 1
ATOM 852 O O . TYR A 1 104 ? 20.281 -4.863 -14.833 1.00 88.31 104 TYR A O 1
ATOM 860 N N . ASN A 1 105 ? 22.486 -4.800 -14.419 1.00 86.00 105 ASN A N 1
ATOM 861 C CA . ASN A 1 105 ? 22.822 -6.054 -15.096 1.00 86.00 105 ASN A CA 1
ATOM 862 C C . ASN A 1 105 ? 22.789 -7.209 -14.081 1.00 86.00 105 ASN A C 1
ATOM 864 O O . ASN A 1 105 ? 23.835 -7.715 -13.675 1.00 86.00 105 ASN A O 1
ATOM 868 N N . ALA A 1 106 ? 21.596 -7.563 -13.607 1.00 87.19 106 ALA A N 1
ATOM 869 C CA . ALA A 1 106 ? 21.359 -8.621 -12.625 1.00 87.19 106 ALA A CA 1
ATOM 870 C C . ALA A 1 106 ? 20.168 -9.499 -13.064 1.00 87.19 106 ALA A C 1
ATOM 872 O O . ALA A 1 106 ? 19.444 -9.113 -13.984 1.00 87.19 106 ALA A O 1
ATOM 873 N N . PRO A 1 107 ? 19.960 -10.685 -12.457 1.00 90.50 107 PRO A N 1
ATOM 874 C CA . PRO A 1 107 ? 18.761 -11.477 -12.713 1.00 90.50 107 PRO A CA 1
ATOM 875 C C . PRO A 1 107 ? 17.477 -10.682 -12.428 1.00 90.50 107 PRO A C 1
ATOM 877 O O . PRO A 1 107 ? 17.502 -9.805 -11.557 1.00 90.50 107 PRO A O 1
ATOM 880 N N . PRO A 1 108 ? 16.355 -11.003 -13.103 1.00 90.50 108 PRO A N 1
ATOM 881 C CA . PRO A 1 108 ? 15.082 -10.331 -12.876 1.00 90.50 108 PRO A CA 1
ATOM 882 C C . PRO A 1 108 ? 14.680 -10.310 -11.391 1.00 90.50 108 PRO A C 1
ATOM 884 O O . PRO A 1 108 ? 14.956 -11.280 -10.669 1.00 90.50 108 PRO A O 1
ATOM 887 N N . PRO A 1 109 ? 14.009 -9.240 -10.921 1.00 94.19 109 PRO A N 1
ATOM 888 C CA . PRO A 1 109 ? 13.522 -9.159 -9.549 1.00 94.19 109 PRO A CA 1
ATOM 889 C C . PRO A 1 109 ? 12.697 -10.388 -9.153 1.00 94.19 109 PRO A C 1
ATOM 891 O O . PRO A 1 109 ? 11.882 -10.885 -9.922 1.00 94.19 109 PRO A O 1
ATOM 894 N N . GLN A 1 110 ? 12.870 -10.885 -7.931 1.00 96.06 110 GLN A N 1
ATOM 895 C CA . GLN A 1 110 ? 12.183 -12.108 -7.479 1.00 96.06 110 GLN A CA 1
ATOM 896 C C . GLN A 1 110 ? 10.881 -11.833 -6.718 1.00 96.06 110 GLN A C 1
ATOM 898 O O . GLN A 1 110 ? 10.098 -12.750 -6.457 1.00 96.06 110 GLN A O 1
ATOM 903 N N . ASN A 1 111 ? 10.636 -10.562 -6.390 1.00 98.06 111 ASN A N 1
ATOM 904 C CA . ASN A 1 111 ? 9.516 -10.112 -5.578 1.00 98.06 111 ASN A CA 1
ATOM 905 C C . ASN A 1 111 ? 8.909 -8.817 -6.142 1.00 98.06 111 ASN A C 1
ATOM 907 O O . ASN A 1 111 ? 9.650 -7.965 -6.643 1.00 98.06 111 ASN A O 1
ATOM 911 N N . PRO A 1 112 ? 7.587 -8.613 -6.015 1.00 98.38 112 PRO A N 1
ATOM 912 C CA . PRO A 1 112 ? 6.942 -7.399 -6.488 1.00 98.38 112 PRO A CA 1
ATOM 913 C C . PRO A 1 112 ? 7.199 -6.210 -5.558 1.00 98.38 112 PRO A C 1
ATOM 915 O O . PRO A 1 112 ? 7.444 -6.363 -4.356 1.00 98.38 112 PRO A O 1
ATOM 918 N N . VAL A 1 113 ? 7.079 -5.012 -6.123 1.00 98.38 113 VAL A N 1
ATOM 919 C CA . VAL A 1 113 ? 6.934 -3.754 -5.386 1.00 98.38 113 VAL A CA 1
ATOM 920 C C . VAL A 1 113 ? 5.499 -3.278 -5.562 1.00 98.38 113 VAL A C 1
ATOM 922 O O . VAL A 1 113 ? 5.091 -2.967 -6.673 1.00 98.38 113 VAL A O 1
ATOM 925 N N . ILE A 1 114 ? 4.726 -3.215 -4.486 1.00 98.69 114 ILE A N 1
ATOM 926 C CA . ILE A 1 114 ? 3.307 -2.860 -4.505 1.00 98.69 114 ILE A CA 1
ATOM 927 C C . ILE A 1 114 ? 3.145 -1.465 -3.914 1.00 98.69 114 ILE A C 1
ATOM 929 O O . ILE A 1 114 ? 3.447 -1.226 -2.747 1.00 98.69 114 ILE A O 1
ATOM 933 N N . ILE A 1 115 ? 2.667 -0.542 -4.737 1.00 98.00 115 ILE A N 1
ATOM 934 C CA . ILE A 1 115 ? 2.383 0.836 -4.359 1.00 98.00 115 ILE A CA 1
ATOM 935 C C . ILE A 1 115 ? 0.913 0.909 -3.949 1.00 98.00 115 ILE A C 1
ATOM 937 O O . ILE A 1 115 ? 0.038 0.670 -4.781 1.00 98.00 115 ILE A O 1
ATOM 941 N N . VAL A 1 116 ? 0.642 1.211 -2.683 1.00 97.88 116 VAL A N 1
ATOM 942 C CA . VAL A 1 116 ? -0.722 1.340 -2.153 1.00 97.88 116 VAL A CA 1
ATOM 943 C C . VAL A 1 116 ? -1.094 2.814 -2.125 1.00 97.88 116 VAL A C 1
ATOM 945 O O . VAL A 1 116 ? -0.371 3.597 -1.513 1.00 97.88 116 VAL A O 1
ATOM 948 N N . LEU A 1 117 ? -2.184 3.183 -2.798 1.00 96.38 117 LEU A N 1
ATOM 949 C CA . LEU A 1 117 ? -2.650 4.569 -2.904 1.00 96.38 117 LEU A CA 1
ATOM 950 C C . LEU A 1 117 ? -4.133 4.691 -2.578 1.00 96.38 117 LEU A C 1
ATOM 952 O O . LEU A 1 117 ? -4.906 3.747 -2.787 1.00 96.38 117 LEU A O 1
ATOM 956 N N . ASP A 1 118 ? -4.528 5.888 -2.164 1.00 94.81 118 ASP A N 1
ATOM 957 C CA . ASP A 1 118 ? -5.931 6.225 -2.002 1.00 94.81 118 ASP A CA 1
ATOM 958 C C . ASP A 1 118 ? -6.632 6.268 -3.369 1.00 94.81 118 ASP A C 1
ATOM 960 O O . ASP A 1 118 ? -6.109 6.726 -4.392 1.00 94.81 118 ASP A O 1
ATOM 964 N N . ASN A 1 119 ? -7.860 5.761 -3.412 1.00 95.31 119 ASN A N 1
ATOM 965 C CA . ASN A 1 119 ? -8.731 5.826 -4.573 1.00 95.31 119 ASN A CA 1
ATOM 966 C C . ASN A 1 119 ? -9.543 7.114 -4.536 1.00 95.31 119 ASN A C 1
ATOM 968 O O . ASN A 1 119 ? -10.771 7.108 -4.615 1.00 95.31 119 ASN A O 1
ATOM 972 N N . ASP A 1 120 ? -8.838 8.231 -4.440 1.00 91.94 120 ASP A N 1
ATOM 973 C CA . ASP A 1 120 ? -9.401 9.553 -4.232 1.00 91.94 120 ASP A CA 1
ATOM 974 C C . ASP A 1 120 ? -9.051 10.493 -5.395 1.00 91.94 120 ASP A C 1
ATOM 976 O O . ASP A 1 120 ? -8.626 10.062 -6.477 1.00 91.94 120 ASP A O 1
ATOM 980 N N . SER A 1 121 ? -9.264 11.793 -5.214 1.00 89.31 121 SER A N 1
ATOM 981 C CA . SER A 1 121 ? -8.954 12.784 -6.239 1.00 89.31 121 SER A CA 1
ATOM 982 C C . SER A 1 121 ? -7.452 12.866 -6.555 1.00 89.31 121 SER A C 1
ATOM 984 O O . SER A 1 121 ? -7.103 13.146 -7.709 1.00 89.31 121 SER A O 1
ATOM 986 N N . GLY A 1 122 ? -6.576 12.539 -5.595 1.00 86.00 122 GLY A N 1
ATOM 987 C CA . GLY A 1 122 ? -5.120 12.532 -5.727 1.00 86.00 122 GLY A CA 1
ATOM 988 C C . GLY A 1 122 ? -4.613 11.580 -6.810 1.00 86.00 122 GLY A C 1
ATOM 989 O O . GLY A 1 122 ? -3.719 11.943 -7.581 1.00 86.00 122 GLY A O 1
ATOM 990 N N . PHE A 1 123 ? -5.260 10.422 -6.980 1.00 91.06 123 PHE A N 1
ATOM 991 C CA . PHE A 1 123 ? -4.902 9.444 -8.016 1.00 91.06 123 PHE A CA 1
ATOM 992 C C . PHE A 1 123 ? -5.084 9.955 -9.462 1.00 91.06 123 PHE A C 1
ATOM 994 O O . PHE A 1 123 ? -4.480 9.427 -10.399 1.00 91.06 123 PHE A O 1
ATOM 1001 N N . SER A 1 124 ? -5.877 11.009 -9.682 1.00 88.00 124 SER A N 1
ATOM 1002 C CA . SER A 1 124 ? -6.206 11.502 -11.032 1.00 88.00 124 SER A CA 1
ATOM 1003 C C . SER A 1 124 ? -4.969 11.945 -11.829 1.00 88.00 124 SER A C 1
ATOM 1005 O O . SER A 1 124 ? -4.878 11.704 -13.037 1.00 88.00 124 SER A O 1
ATOM 1007 N N . ASN A 1 125 ? -3.977 12.538 -11.159 1.00 80.94 125 ASN A N 1
ATOM 1008 C CA . ASN A 1 125 ? -2.712 12.919 -11.796 1.00 80.94 125 ASN A CA 1
ATOM 1009 C C . ASN A 1 125 ? -1.888 11.689 -12.188 1.00 80.94 125 ASN A C 1
ATOM 1011 O O . ASN A 1 125 ? -1.338 11.619 -13.293 1.00 80.94 125 ASN A O 1
ATOM 1015 N N . PHE A 1 126 ? -1.873 10.676 -11.323 1.00 88.19 126 PHE A N 1
ATOM 1016 C CA . PHE A 1 126 ? -1.121 9.457 -11.562 1.00 88.19 126 PHE A CA 1
ATOM 1017 C C . PHE A 1 126 ? -1.713 8.620 -12.699 1.00 88.19 126 PHE A C 1
ATOM 1019 O O . PHE A 1 126 ? -0.971 8.066 -13.513 1.00 88.19 126 PHE A O 1
ATOM 1026 N N . GLN A 1 127 ? -3.039 8.632 -12.855 1.00 90.69 127 GLN A N 1
ATOM 1027 C CA . GLN A 1 127 ? -3.731 8.005 -13.981 1.00 90.69 127 GLN A CA 1
ATOM 1028 C C . GLN A 1 127 ? -3.203 8.499 -15.340 1.00 90.69 127 GLN A C 1
ATOM 1030 O O . GLN A 1 127 ? -3.024 7.710 -16.269 1.00 90.69 127 GLN A O 1
ATOM 1035 N N . SER A 1 128 ? -2.892 9.792 -15.460 1.00 87.94 128 SER A N 1
ATOM 1036 C CA . SER A 1 128 ? -2.336 10.367 -16.693 1.00 87.94 128 SER A CA 1
ATOM 1037 C C . SER A 1 128 ? -0.922 9.864 -17.006 1.00 87.94 128 SER A C 1
ATOM 1039 O O . SER A 1 128 ? -0.531 9.806 -18.172 1.00 87.94 128 SER A O 1
ATOM 1041 N N . ILE A 1 129 ? -0.150 9.489 -15.982 1.00 89.50 129 ILE A N 1
ATOM 1042 C CA . ILE A 1 129 ? 1.171 8.866 -16.141 1.00 89.50 129 ILE A CA 1
ATOM 1043 C C . ILE A 1 129 ? 1.009 7.407 -16.564 1.00 89.50 129 ILE A C 1
ATOM 1045 O O . ILE A 1 129 ? 1.670 6.984 -17.508 1.00 89.50 129 ILE A O 1
ATOM 1049 N N . LEU A 1 130 ? 0.098 6.665 -15.929 1.00 92.31 130 LEU A N 1
ATOM 1050 C CA . LEU A 1 130 ? -0.161 5.260 -16.259 1.00 92.31 130 LEU A CA 1
ATOM 1051 C C . LEU A 1 130 ? -0.609 5.069 -17.707 1.00 92.31 130 LEU A C 1
ATOM 1053 O O . LEU A 1 130 ? -0.122 4.162 -18.374 1.00 92.31 130 LEU A O 1
ATOM 1057 N N . LYS A 1 131 ? -1.441 5.974 -18.236 1.00 91.56 131 LYS A N 1
ATOM 1058 C CA . LYS A 1 131 ? -1.857 5.950 -19.650 1.00 91.56 131 LYS A CA 1
ATOM 1059 C C . LYS A 1 131 ? -0.686 6.039 -20.639 1.00 91.56 131 LYS A C 1
ATOM 1061 O O . LYS A 1 131 ? -0.821 5.587 -21.770 1.00 91.56 131 LYS A O 1
ATOM 1066 N N . LYS A 1 132 ? 0.448 6.620 -20.229 1.00 91.25 132 LYS A N 1
ATOM 1067 C CA . LYS A 1 132 ? 1.665 6.756 -21.051 1.00 91.25 132 LYS A CA 1
ATOM 1068 C C . LYS A 1 132 ? 2.618 5.566 -20.913 1.00 91.25 132 LYS A C 1
ATOM 1070 O O . LYS A 1 132 ? 3.617 5.508 -21.623 1.00 91.25 132 LYS A O 1
ATOM 1075 N N . ILE A 1 133 ? 2.346 4.642 -19.994 1.00 91.75 133 ILE A N 1
ATOM 1076 C CA . ILE A 1 133 ? 3.165 3.453 -19.762 1.00 91.75 133 ILE A CA 1
ATOM 1077 C C . ILE A 1 133 ? 2.519 2.293 -20.519 1.00 91.75 133 ILE A C 1
ATOM 1079 O O . ILE A 1 133 ? 1.504 1.747 -20.098 1.00 91.75 133 ILE A O 1
ATOM 1083 N N . ASN A 1 134 ? 3.104 1.911 -21.655 1.00 91.69 134 ASN A N 1
ATOM 1084 C CA . ASN A 1 134 ? 2.511 0.911 -22.550 1.00 91.69 134 ASN A CA 1
ATOM 1085 C C . ASN A 1 134 ? 2.310 -0.461 -21.890 1.00 91.69 134 ASN A C 1
ATOM 1087 O O . ASN A 1 134 ? 1.309 -1.114 -22.181 1.00 91.69 134 ASN A O 1
ATOM 1091 N N . SER A 1 135 ? 3.217 -0.854 -20.991 1.00 93.25 135 SER A N 1
ATOM 1092 C CA . SER A 1 135 ? 3.168 -2.108 -20.230 1.00 93.25 135 SER A CA 1
ATOM 1093 C C . SER A 1 135 ? 2.101 -2.135 -19.132 1.00 93.25 135 SER A C 1
ATOM 1095 O O . SER A 1 135 ? 1.816 -3.206 -18.601 1.00 93.25 135 SER A O 1
ATOM 1097 N N . ALA A 1 136 ? 1.515 -0.984 -18.779 1.00 95.06 136 ALA A N 1
ATOM 1098 C CA . ALA A 1 136 ? 0.559 -0.908 -17.687 1.00 95.06 136 ALA A CA 1
ATOM 1099 C C . ALA A 1 136 ? -0.730 -1.664 -18.042 1.00 95.06 136 ALA A C 1
ATOM 1101 O O . ALA A 1 136 ? -1.428 -1.315 -19.001 1.00 95.06 136 ALA A O 1
ATOM 1102 N N . THR A 1 137 ? -1.046 -2.675 -17.234 1.00 95.75 137 THR A N 1
ATOM 1103 C CA . THR A 1 137 ? -2.171 -3.596 -17.420 1.00 95.75 137 THR A CA 1
ATOM 1104 C C . THR A 1 137 ? -2.982 -3.677 -16.135 1.00 95.75 137 THR A C 1
ATOM 1106 O O . THR A 1 137 ? -2.422 -3.843 -15.052 1.00 95.75 137 THR A O 1
ATOM 1109 N N . ILE A 1 138 ? -4.301 -3.536 -16.245 1.00 96.56 138 ILE A N 1
ATOM 1110 C CA . ILE A 1 138 ? -5.212 -3.617 -15.101 1.00 96.56 138 ILE A CA 1
ATOM 1111 C C . ILE A 1 138 ? -5.789 -5.023 -14.969 1.00 96.56 138 ILE A C 1
ATOM 1113 O O . ILE A 1 138 ? -6.025 -5.696 -15.972 1.00 96.56 138 ILE A O 1
ATOM 1117 N N . TYR A 1 139 ? -6.047 -5.433 -13.733 1.00 97.19 139 TYR A N 1
ATOM 1118 C CA . TYR A 1 139 ? -6.648 -6.719 -13.411 1.00 97.19 139 TYR A CA 1
ATOM 1119 C C . TYR A 1 139 ? -7.858 -6.531 -12.492 1.00 97.19 139 TYR A C 1
ATOM 1121 O O . TYR A 1 139 ? -7.810 -5.656 -11.629 1.00 97.19 139 TYR A O 1
ATOM 1129 N N . PRO A 1 140 ? -8.925 -7.334 -12.646 1.00 96.12 140 PRO A N 1
ATOM 1130 C CA . PRO A 1 140 ? -9.119 -8.339 -13.695 1.00 96.12 140 PRO A CA 1
ATOM 1131 C C . PRO A 1 140 ? -9.233 -7.715 -15.098 1.00 96.12 140 PRO A C 1
ATOM 1133 O O . PRO A 1 140 ? -9.694 -6.586 -15.260 1.00 96.12 140 PRO A O 1
ATOM 1136 N N . THR A 1 141 ? -8.829 -8.465 -16.126 1.00 92.62 141 THR A N 1
ATOM 1137 C CA . THR A 1 141 ? -8.742 -7.994 -17.526 1.00 92.62 141 THR A CA 1
ATOM 1138 C C . THR A 1 141 ? -10.100 -7.744 -18.194 1.00 92.62 141 THR A C 1
ATOM 1140 O O . THR A 1 141 ? -10.152 -7.301 -19.338 1.00 92.62 141 THR A O 1
ATOM 1143 N N . VAL A 1 142 ? -11.203 -8.004 -17.483 1.00 92.00 142 VAL A N 1
ATOM 1144 C CA . VAL A 1 142 ? -12.572 -7.681 -17.915 1.00 92.00 142 VAL A CA 1
ATOM 1145 C C . VAL A 1 142 ? -12.824 -6.170 -17.976 1.00 92.00 142 VAL A C 1
ATOM 1147 O O . VAL A 1 142 ? -13.672 -5.716 -18.743 1.00 92.00 142 VAL A O 1
ATOM 1150 N N . PHE A 1 143 ? -12.098 -5.381 -17.181 1.00 90.31 143 PHE A N 1
ATOM 1151 C CA . PHE A 1 143 ? -12.212 -3.927 -17.188 1.00 90.31 143 PHE A CA 1
ATOM 1152 C C . PHE A 1 143 ? -11.455 -3.310 -18.369 1.00 90.31 143 PHE A C 1
ATOM 1154 O O . PHE A 1 143 ? -10.406 -3.803 -18.790 1.00 90.31 143 PHE A O 1
ATOM 1161 N N . LYS A 1 144 ? -11.957 -2.187 -18.894 1.00 87.62 144 LYS A N 1
ATOM 1162 C CA . LYS A 1 144 ? -11.265 -1.447 -19.959 1.00 87.62 144 LYS A CA 1
ATOM 1163 C C . LYS A 1 144 ? -9.985 -0.819 -19.419 1.00 87.62 144 LYS A C 1
ATOM 1165 O O . LYS A 1 144 ? -9.950 -0.375 -18.278 1.00 87.62 144 LYS A O 1
ATOM 1170 N N . LYS A 1 145 ? -8.954 -0.702 -20.263 1.00 77.62 145 LYS A N 1
ATOM 1171 C CA . LYS A 1 145 ? -7.590 -0.264 -19.892 1.00 77.62 145 LYS A CA 1
ATOM 1172 C C . LYS A 1 145 ? -7.520 1.029 -19.058 1.00 77.62 145 LYS A C 1
ATOM 1174 O O . LYS A 1 145 ? -6.557 1.218 -18.322 1.00 77.62 145 LYS A O 1
ATOM 1179 N N . ASP A 1 146 ? -8.497 1.923 -19.165 1.00 82.25 146 ASP A N 1
ATOM 1180 C CA . ASP A 1 146 ? -8.560 3.196 -18.448 1.00 82.25 146 ASP A CA 1
ATOM 1181 C C . ASP A 1 146 ? -9.434 3.190 -17.177 1.00 82.25 146 ASP A C 1
ATOM 1183 O O . ASP A 1 146 ? -9.431 4.180 -16.438 1.00 82.25 146 ASP A O 1
ATOM 1187 N N . GLU A 1 147 ? -10.098 2.076 -16.856 1.00 92.12 147 GLU A N 1
ATOM 1188 C CA . GLU A 1 147 ? -10.921 1.868 -15.654 1.00 92.12 147 GLU A CA 1
ATOM 1189 C C . GLU A 1 147 ? -10.090 1.502 -14.408 1.00 92.12 147 GLU A C 1
ATOM 1191 O O . GLU A 1 147 ? -10.505 0.706 -13.566 1.00 92.12 147 GLU A O 1
ATOM 1196 N N . TYR A 1 148 ? -8.921 2.127 -14.247 1.00 95.00 148 TYR A N 1
ATOM 1197 C CA . TYR A 1 148 ? -7.957 1.852 -13.173 1.00 95.00 148 TYR A CA 1
ATOM 1198 C C . TYR A 1 148 ? -8.571 1.805 -11.765 1.00 95.00 148 TYR A C 1
ATOM 1200 O O . TYR A 1 148 ? -8.181 0.975 -10.953 1.00 95.00 148 TYR A O 1
ATOM 1208 N N . ARG A 1 149 ? -9.559 2.662 -11.474 1.00 95.56 149 ARG A N 1
ATOM 1209 C CA . ARG A 1 149 ? -10.209 2.755 -10.151 1.00 95.56 149 ARG A CA 1
ATOM 1210 C C . ARG A 1 149 ? -11.026 1.521 -9.764 1.00 95.56 149 ARG A C 1
ATOM 1212 O O . ARG A 1 149 ? -11.339 1.361 -8.586 1.00 95.56 149 ARG A O 1
ATOM 1219 N N . LYS A 1 150 ? -11.399 0.692 -10.742 1.00 95.19 150 LYS A N 1
ATOM 1220 C CA . LYS A 1 150 ? -12.149 -0.554 -10.540 1.00 95.19 150 LYS A CA 1
ATOM 1221 C C . LYS A 1 150 ? -11.241 -1.776 -10.434 1.00 95.19 150 LYS A C 1
ATOM 1223 O O . LYS A 1 150 ? -11.707 -2.821 -10.000 1.00 95.19 150 LYS A O 1
ATOM 1228 N N . ALA A 1 151 ? -9.977 -1.638 -10.828 1.00 96.69 151 ALA A N 1
ATOM 1229 C CA . ALA A 1 151 ? -9.022 -2.727 -10.817 1.00 96.69 151 ALA A CA 1
ATOM 1230 C C . ALA A 1 151 ? -8.751 -3.215 -9.386 1.00 96.69 151 ALA A C 1
ATOM 1232 O O . ALA A 1 151 ? -8.696 -2.423 -8.441 1.00 96.69 151 ALA A O 1
ATOM 1233 N N . ASP A 1 152 ? -8.528 -4.516 -9.252 1.00 97.88 152 ASP A N 1
ATOM 1234 C CA . ASP A 1 152 ? -7.959 -5.111 -8.050 1.00 97.88 152 ASP A CA 1
ATOM 1235 C C . ASP A 1 152 ? -6.494 -4.704 -7.911 1.00 97.88 152 ASP A C 1
ATOM 1237 O O . ASP A 1 152 ? -6.052 -4.286 -6.843 1.00 97.88 152 ASP A O 1
ATOM 1241 N N . PHE A 1 153 ? -5.753 -4.751 -9.016 1.00 98.56 153 PHE A N 1
ATOM 1242 C CA . PHE A 1 153 ? -4.396 -4.232 -9.097 1.00 98.56 153 PHE A CA 1
ATOM 1243 C C . PHE A 1 153 ? -4.043 -3.818 -10.526 1.00 98.56 153 PHE A C 1
ATOM 1245 O O . PHE A 1 153 ? -4.693 -4.196 -11.503 1.00 98.56 153 PHE A O 1
ATOM 1252 N N . ILE A 1 154 ? -2.977 -3.035 -10.646 1.00 98.00 154 ILE A N 1
ATOM 1253 C CA . ILE A 1 154 ? -2.415 -2.575 -11.914 1.00 98.00 154 ILE A CA 1
ATOM 1254 C C . ILE A 1 154 ? -0.965 -3.044 -11.953 1.00 98.00 154 ILE A C 1
ATOM 1256 O O . ILE A 1 154 ? -0.149 -2.574 -11.163 1.00 98.00 154 ILE A O 1
ATOM 1260 N N . HIS A 1 155 ? -0.627 -3.959 -12.857 1.00 97.69 155 HIS A N 1
ATOM 1261 C CA . HIS A 1 155 ? 0.770 -4.286 -13.146 1.00 97.69 155 HIS A CA 1
ATOM 1262 C C . HIS A 1 155 ? 1.341 -3.178 -14.028 1.00 97.69 155 HIS A C 1
ATOM 1264 O O . HIS A 1 155 ? 0.813 -2.926 -15.107 1.00 97.69 155 HIS A O 1
ATOM 1270 N N . VAL A 1 156 ? 2.359 -2.454 -13.560 1.00 96.44 156 VAL A N 1
ATOM 1271 C CA . VAL A 1 156 ? 2.817 -1.223 -14.228 1.00 96.44 156 VAL A CA 1
ATOM 1272 C C . VAL A 1 156 ? 3.889 -1.530 -15.272 1.00 96.44 156 VAL A C 1
ATOM 1274 O O . VAL A 1 156 ? 3.788 -1.134 -16.433 1.00 96.44 156 VAL A O 1
ATOM 1277 N N . MET A 1 157 ? 4.953 -2.191 -14.834 1.00 94.25 157 MET A N 1
ATOM 1278 C CA . MET A 1 157 ? 6.144 -2.585 -15.592 1.00 94.25 157 MET A CA 1
ATOM 1279 C C . MET A 1 157 ? 6.937 -3.552 -14.709 1.00 94.25 157 MET A C 1
ATOM 1281 O O . MET A 1 157 ? 6.750 -3.489 -13.500 1.00 94.25 157 MET A O 1
ATOM 1285 N N . HIS A 1 158 ? 7.834 -4.377 -15.263 1.00 94.06 158 HIS A N 1
ATOM 1286 C CA . HIS A 1 158 ? 8.768 -5.232 -14.498 1.00 94.06 158 HIS A CA 1
ATOM 1287 C C . HIS A 1 158 ? 8.116 -5.845 -13.237 1.00 94.06 158 HIS A C 1
ATOM 1289 O O . HIS A 1 158 ? 7.172 -6.625 -13.364 1.00 94.06 158 HIS A O 1
ATOM 1295 N N . ASN A 1 159 ? 8.551 -5.442 -12.035 1.00 96.75 159 ASN A N 1
ATOM 1296 C CA . ASN A 1 159 ? 7.983 -5.843 -10.746 1.00 96.75 159 ASN A CA 1
ATOM 1297 C C . ASN A 1 159 ? 7.161 -4.775 -9.971 1.00 96.75 159 ASN A C 1
ATOM 1299 O O . ASN A 1 159 ? 6.614 -5.144 -8.931 1.00 96.75 159 ASN A O 1
ATOM 1303 N N . PRO A 1 160 ? 7.017 -3.499 -10.401 1.00 97.81 160 PRO A N 1
ATOM 1304 C CA . PRO A 1 160 ? 6.010 -2.593 -9.835 1.00 97.81 160 PRO A CA 1
ATOM 1305 C C . PRO A 1 160 ? 4.535 -2.917 -10.119 1.00 97.81 160 PRO A C 1
ATOM 1307 O O . PRO A 1 160 ? 4.112 -3.122 -11.260 1.00 97.81 160 PRO A O 1
ATOM 1310 N N . TYR A 1 161 ? 3.733 -2.804 -9.064 1.00 98.56 161 TYR A N 1
ATOM 1311 C CA . TYR A 1 161 ? 2.277 -2.891 -9.039 1.00 98.56 161 TYR A CA 1
ATOM 1312 C C . TYR A 1 161 ? 1.684 -1.675 -8.334 1.00 98.56 161 TYR A C 1
ATOM 1314 O O . TYR A 1 161 ? 2.324 -1.077 -7.472 1.00 98.56 161 TYR A O 1
ATOM 1322 N N . ILE A 1 162 ? 0.438 -1.344 -8.659 1.00 98.00 162 ILE A N 1
ATOM 1323 C CA . ILE A 1 162 ? -0.375 -0.388 -7.904 1.00 98.00 162 ILE A CA 1
ATOM 1324 C C . ILE A 1 162 ? -1.627 -1.096 -7.408 1.00 98.00 162 ILE A C 1
ATOM 1326 O O . ILE A 1 162 ? -2.289 -1.800 -8.170 1.00 98.00 162 ILE A O 1
ATOM 1330 N N . VAL A 1 163 ? -1.955 -0.868 -6.143 1.00 98.50 163 VAL A N 1
ATOM 1331 C CA . VAL A 1 163 ? -3.207 -1.276 -5.514 1.00 98.50 163 VAL A CA 1
ATOM 1332 C C . VAL A 1 163 ? -3.877 -0.022 -4.970 1.00 98.50 163 VAL A C 1
ATOM 1334 O O . VAL A 1 163 ? -3.273 0.735 -4.215 1.00 98.50 163 VAL A O 1
ATOM 1337 N N . LEU A 1 164 ? -5.125 0.200 -5.371 1.00 97.94 164 LEU A N 1
ATOM 1338 C CA . LEU A 1 164 ? -5.937 1.295 -4.853 1.00 97.94 164 LEU A CA 1
ATOM 1339 C C . LEU A 1 164 ? -6.815 0.798 -3.709 1.00 97.94 164 LEU A C 1
ATOM 1341 O O . LEU A 1 164 ? -7.242 -0.365 -3.717 1.00 97.94 164 LEU A O 1
ATOM 1345 N N . THR A 1 165 ? -7.158 1.685 -2.777 1.00 97.75 165 THR A N 1
ATOM 1346 C CA . THR A 1 165 ? -8.252 1.419 -1.836 1.00 97.75 165 THR A CA 1
ATOM 1347 C C . THR A 1 165 ? -9.536 1.052 -2.609 1.00 97.75 165 THR A C 1
ATOM 1349 O O . THR A 1 165 ? -9.776 1.518 -3.737 1.00 97.75 165 THR A O 1
ATOM 1352 N N . PRO A 1 166 ? -10.353 0.121 -2.090 1.00 97.12 166 PRO A N 1
ATOM 1353 C CA . PRO A 1 166 ? -11.601 -0.250 -2.743 1.00 97.12 166 PRO A CA 1
ATOM 1354 C C . PRO A 1 166 ? -12.549 0.947 -2.763 1.00 97.12 166 PRO A C 1
ATOM 1356 O O . PRO A 1 166 ? -12.688 1.653 -1.765 1.00 97.12 166 PRO A O 1
ATOM 1359 N N . LEU A 1 167 ? -13.226 1.159 -3.895 1.00 96.19 167 LEU A N 1
ATOM 1360 C CA . LEU A 1 167 ? -14.339 2.103 -3.946 1.00 96.19 167 LEU A CA 1
ATOM 1361 C C . LEU A 1 167 ? -15.392 1.688 -2.913 1.00 96.19 167 LEU A C 1
ATOM 1363 O O . LEU A 1 167 ? -15.598 0.500 -2.659 1.00 96.19 167 LEU A O 1
ATOM 1367 N N . SER A 1 168 ? -16.099 2.668 -2.358 1.00 94.12 168 SER A N 1
ATOM 1368 C CA . SER A 1 168 ? -17.260 2.391 -1.509 1.00 94.12 168 SER A CA 1
ATOM 1369 C C . SER A 1 168 ? -18.298 1.526 -2.249 1.00 94.12 168 SER A C 1
ATOM 1371 O O . SER A 1 168 ? -18.331 1.529 -3.484 1.00 94.12 168 SER A O 1
ATOM 1373 N N . PRO A 1 169 ? -19.245 0.880 -1.541 1.00 91.50 169 PRO A N 1
ATOM 1374 C CA . PRO A 1 169 ? -20.323 0.112 -2.178 1.00 91.50 169 PRO A CA 1
ATOM 1375 C C . PRO A 1 169 ? -21.158 0.908 -3.196 1.00 91.50 169 PRO A C 1
ATOM 1377 O O . PRO A 1 169 ? -21.783 0.333 -4.079 1.00 91.50 169 PRO A O 1
ATOM 1380 N N . LYS A 1 170 ? -21.161 2.246 -3.093 1.00 92.62 170 LYS A N 1
ATOM 1381 C CA . LYS A 1 170 ? -21.840 3.163 -4.024 1.00 92.62 170 LYS A CA 1
ATOM 1382 C C . LYS A 1 170 ? -20.932 3.659 -5.162 1.00 92.62 170 LYS A C 1
ATOM 1384 O O . LYS A 1 170 ? -21.292 4.608 -5.851 1.00 92.62 170 LYS A O 1
ATOM 1389 N N . GLY A 1 171 ? -19.738 3.090 -5.323 1.00 92.62 171 GLY A N 1
ATOM 1390 C CA . GLY A 1 171 ? -18.764 3.474 -6.348 1.00 92.62 171 GLY A CA 1
ATOM 1391 C C . GLY A 1 171 ? -18.048 4.805 -6.092 1.00 92.62 171 GLY A C 1
ATOM 1392 O O . GLY A 1 171 ? -17.396 5.326 -6.993 1.00 92.62 171 GLY A O 1
ATOM 1393 N N . LYS A 1 172 ? -18.170 5.379 -4.887 1.00 92.75 172 LYS A N 1
ATOM 1394 C CA . LYS A 1 172 ? -17.463 6.614 -4.511 1.00 92.75 172 LYS A CA 1
ATOM 1395 C C . LYS A 1 172 ? -16.008 6.344 -4.142 1.00 92.75 172 LYS A C 1
ATOM 1397 O O . LYS A 1 172 ? -15.693 5.269 -3.634 1.00 92.75 172 LYS A O 1
ATOM 1402 N N . GLN A 1 173 ? -15.192 7.365 -4.376 1.00 93.62 173 GLN A N 1
ATOM 1403 C CA . GLN A 1 173 ? -13.794 7.475 -3.975 1.00 93.62 173 GLN A CA 1
ATOM 1404 C C . GLN A 1 173 ? -13.598 7.292 -2.463 1.00 93.62 173 GLN A C 1
ATOM 1406 O O . GLN A 1 173 ? -14.499 7.618 -1.688 1.00 93.62 173 GLN A O 1
ATOM 1411 N N . THR A 1 174 ? -12.439 6.769 -2.070 1.00 94.31 174 THR A N 1
ATOM 1412 C CA . THR A 1 174 ? -12.113 6.385 -0.688 1.00 94.31 174 THR A CA 1
ATOM 1413 C C . THR A 1 174 ? -10.632 6.611 -0.394 1.00 94.31 174 THR A C 1
ATOM 1415 O O . THR A 1 174 ? -9.791 6.451 -1.279 1.00 94.31 174 THR A O 1
ATOM 1418 N N . ASP A 1 175 ? -10.320 6.930 0.858 1.00 94.31 175 ASP A N 1
ATOM 1419 C CA . ASP A 1 175 ? -8.981 6.814 1.439 1.00 94.31 175 ASP A CA 1
ATOM 1420 C C . ASP A 1 175 ? -8.870 5.518 2.260 1.00 94.31 175 ASP A C 1
ATOM 1422 O O . ASP A 1 175 ? -9.837 4.755 2.388 1.00 94.31 175 ASP A O 1
ATOM 1426 N N . ILE A 1 176 ? -7.681 5.211 2.781 1.00 95.75 176 ILE A N 1
ATOM 1427 C CA . ILE A 1 176 ? -7.500 4.027 3.627 1.00 95.75 176 ILE A CA 1
ATOM 1428 C C . ILE A 1 176 ? -8.288 4.138 4.937 1.00 95.75 176 ILE A C 1
ATOM 1430 O O . ILE A 1 176 ? -8.767 3.124 5.448 1.00 95.75 176 ILE A O 1
ATOM 1434 N N . GLU A 1 177 ? -8.461 5.345 5.483 1.00 95.31 177 GLU A N 1
ATOM 1435 C CA . GLU A 1 177 ? -9.171 5.521 6.745 1.00 95.31 177 GLU A CA 1
ATOM 1436 C C . GLU A 1 177 ? -10.674 5.254 6.625 1.00 95.31 177 GLU A C 1
ATOM 1438 O O . GLU A 1 177 ? -11.273 4.760 7.579 1.00 95.31 177 GLU A O 1
ATOM 1443 N N . TYR A 1 178 ? -11.271 5.465 5.447 1.00 94.69 178 TYR A N 1
ATOM 1444 C CA . TYR A 1 178 ? -12.642 5.053 5.132 1.00 94.69 178 TYR A CA 1
ATOM 1445 C C . TYR A 1 178 ? -12.895 3.552 5.364 1.00 94.69 178 TYR A C 1
ATOM 1447 O O . TYR A 1 178 ? -14.036 3.145 5.578 1.00 94.69 178 TYR A O 1
ATOM 1455 N N . LEU A 1 179 ? -11.851 2.718 5.330 1.00 96.19 179 LEU A N 1
ATOM 1456 C CA . LEU A 1 179 ? -11.965 1.270 5.525 1.00 96.19 179 LEU A CA 1
ATOM 1457 C C . LEU A 1 179 ? -12.140 0.859 6.995 1.00 96.19 179 LEU A C 1
ATOM 1459 O O . LEU A 1 179 ? -12.377 -0.319 7.268 1.00 96.19 179 LEU A O 1
ATOM 1463 N N . PHE A 1 180 ? -12.035 1.798 7.938 1.00 96.75 180 PHE A N 1
ATOM 1464 C CA . PHE A 1 180 ? -12.370 1.570 9.341 1.00 96.75 180 PHE A CA 1
ATOM 1465 C C . PHE A 1 180 ? -13.839 1.896 9.619 1.00 96.75 180 PHE A C 1
ATOM 1467 O O . PHE A 1 180 ? -14.380 2.893 9.132 1.00 96.75 180 PHE A O 1
ATOM 1474 N N . ASP A 1 181 ? -14.474 1.075 10.456 1.00 94.62 181 ASP A N 1
ATOM 1475 C CA . ASP A 1 181 ? -15.846 1.323 10.888 1.00 94.62 181 ASP A CA 1
ATOM 1476 C C . ASP A 1 181 ? -15.963 2.570 11.779 1.00 94.62 181 ASP A C 1
ATOM 1478 O O . ASP A 1 181 ? -14.994 3.067 12.362 1.00 94.62 181 ASP A O 1
ATOM 1482 N N . ASP A 1 182 ? -17.184 3.096 11.872 1.00 94.56 182 ASP A N 1
ATOM 1483 C CA . ASP A 1 182 ? -17.474 4.302 12.648 1.00 94.56 182 ASP A CA 1
ATOM 1484 C C . ASP A 1 182 ? -17.111 4.119 14.126 1.00 94.56 182 ASP A C 1
ATOM 1486 O O . ASP A 1 182 ? -16.611 5.053 14.741 1.00 94.56 182 ASP A O 1
ATOM 1490 N N . ALA A 1 183 ? -17.285 2.916 14.685 1.00 95.44 183 ALA A N 1
ATOM 1491 C CA . ALA A 1 183 ? -16.901 2.621 16.064 1.00 95.44 183 ALA A CA 1
ATOM 1492 C C . ALA A 1 183 ? -15.394 2.826 16.291 1.00 95.44 183 ALA A C 1
ATOM 1494 O O . ALA A 1 183 ? -14.988 3.476 17.257 1.00 95.44 183 ALA A O 1
ATOM 1495 N N . THR A 1 184 ? -14.559 2.339 15.372 1.00 96.19 184 THR A N 1
ATOM 1496 C CA . THR A 1 184 ? -13.107 2.525 15.426 1.00 96.19 184 THR A CA 1
ATOM 1497 C C . THR A 1 184 ? -12.732 3.988 15.204 1.00 96.19 184 THR A C 1
ATOM 1499 O O . THR A 1 184 ? -11.994 4.563 16.003 1.00 96.19 184 THR A O 1
ATOM 1502 N N . ARG A 1 185 ? -13.251 4.620 14.145 1.00 95.31 185 ARG A N 1
ATOM 1503 C CA . ARG A 1 185 ? -12.914 6.010 13.785 1.00 95.31 185 ARG A CA 1
ATOM 1504 C C . ARG A 1 185 ? -13.333 7.012 14.862 1.00 95.31 185 ARG A C 1
ATOM 1506 O O . ARG A 1 185 ? -12.574 7.916 15.206 1.00 95.31 185 ARG A O 1
ATOM 1513 N N . LEU A 1 186 ? -14.508 6.810 15.451 1.00 94.50 186 LEU A N 1
ATOM 1514 C CA . LEU A 1 186 ? -15.068 7.691 16.472 1.00 94.50 186 LEU A CA 1
ATOM 1515 C C . LEU A 1 186 ? -14.584 7.365 17.896 1.00 94.50 186 LEU A C 1
ATOM 1517 O O . LEU A 1 186 ? -15.011 8.019 18.851 1.00 94.50 186 LEU A O 1
ATOM 1521 N N . THR A 1 187 ? -13.672 6.396 18.056 1.00 94.62 187 THR A N 1
ATOM 1522 C CA . THR A 1 187 ? -13.033 6.122 19.348 1.00 94.62 187 THR A CA 1
ATOM 1523 C C . THR A 1 187 ? -12.288 7.368 19.830 1.00 94.62 187 THR A C 1
ATOM 1525 O O . THR A 1 187 ? -11.502 7.976 19.102 1.00 94.62 187 THR A O 1
ATOM 1528 N N . GLN A 1 188 ? -12.546 7.751 21.079 1.00 93.88 188 GLN A N 1
ATOM 1529 C CA . GLN A 1 188 ? -12.027 8.984 21.656 1.00 93.88 188 GLN A CA 1
ATOM 1530 C C . GLN A 1 188 ? -10.575 8.831 22.123 1.00 93.88 188 GLN A C 1
ATOM 1532 O O . GLN A 1 188 ? -10.214 7.868 22.801 1.00 93.88 188 GLN A O 1
ATOM 1537 N N . HIS A 1 189 ? -9.756 9.839 21.838 1.00 93.94 189 HIS A N 1
ATOM 1538 C CA . HIS A 1 189 ? -8.440 10.034 22.435 1.00 93.94 189 HIS A CA 1
ATOM 1539 C C . HIS A 1 189 ? -8.246 11.520 22.746 1.00 93.94 189 HIS A C 1
ATOM 1541 O O . HIS A 1 189 ? -8.399 12.368 21.873 1.00 93.94 189 HIS A O 1
ATOM 1547 N N . ASN A 1 190 ? -7.939 11.847 24.004 1.00 92.75 190 ASN A N 1
ATOM 1548 C CA . ASN A 1 190 ? -7.823 13.230 24.491 1.00 92.75 190 ASN A CA 1
ATOM 1549 C C . ASN A 1 190 ? -9.037 14.116 24.141 1.00 92.75 190 ASN A C 1
ATOM 1551 O O . ASN A 1 190 ? -8.879 15.280 23.782 1.00 92.75 190 ASN A O 1
ATOM 1555 N N . GLY A 1 191 ? -10.247 13.549 24.219 1.00 92.31 191 GLY A N 1
ATOM 1556 C CA . GLY A 1 191 ? -11.501 14.250 23.915 1.00 92.31 191 GLY A CA 1
ATOM 1557 C C . GLY A 1 191 ? -11.741 14.544 22.429 1.00 92.31 191 GLY A C 1
ATOM 1558 O O . GLY A 1 191 ? -12.653 15.302 22.116 1.00 92.31 191 GLY A O 1
ATOM 1559 N N . LYS A 1 192 ? -10.928 13.972 21.530 1.00 94.50 192 LYS A N 1
ATOM 1560 C CA . LYS A 1 192 ? -11.069 14.077 20.073 1.00 94.50 192 LYS A CA 1
ATOM 1561 C C . LYS A 1 192 ? -11.289 12.700 19.450 1.00 94.50 192 LYS A C 1
ATOM 1563 O O . LYS A 1 192 ? -10.876 11.687 20.013 1.00 94.50 192 LYS A O 1
ATOM 1568 N N . CYS A 1 193 ? -11.855 12.664 18.248 1.00 94.50 193 CYS A N 1
ATOM 1569 C CA . CYS A 1 193 ? -11.988 11.447 17.441 1.00 94.50 193 CYS A CA 1
ATOM 1570 C C . CYS A 1 193 ? -11.483 11.655 16.010 1.00 94.50 193 CYS A C 1
ATOM 1572 O O . CYS A 1 193 ? -11.063 12.755 15.661 1.00 94.50 193 CYS A O 1
ATOM 1574 N N . PHE A 1 194 ? -11.467 10.606 15.188 1.00 94.25 194 PHE A N 1
ATOM 1575 C CA . PHE A 1 194 ? -11.068 10.699 13.787 1.00 94.25 194 PHE A CA 1
ATOM 1576 C C . PHE A 1 194 ? -12.305 10.682 12.877 1.00 94.25 194 PHE A C 1
ATOM 1578 O O . PHE A 1 194 ? -12.960 9.653 12.727 1.00 94.25 194 PHE A O 1
ATOM 1585 N N . ASN A 1 195 ? -12.625 11.801 12.225 1.00 89.19 195 ASN A N 1
ATOM 1586 C CA . ASN A 1 195 ? -13.700 11.842 11.230 1.00 89.19 195 ASN A CA 1
ATOM 1587 C C . ASN A 1 195 ? -13.210 11.522 9.811 1.00 89.19 195 ASN A C 1
ATOM 1589 O O . ASN A 1 195 ? -12.017 11.576 9.505 1.00 89.19 195 ASN A O 1
ATOM 1593 N N . THR A 1 196 ? -14.161 11.166 8.944 1.00 81.38 196 THR A N 1
ATOM 1594 C CA . THR A 1 196 ? -13.937 11.000 7.501 1.00 81.38 196 THR A CA 1
ATOM 1595 C C . THR A 1 196 ? -13.568 12.329 6.853 1.00 81.38 196 THR A C 1
ATOM 1597 O O . THR A 1 196 ? -13.956 13.384 7.348 1.00 81.38 196 THR A O 1
ATOM 1600 N N . ALA A 1 197 ? -12.891 12.280 5.703 1.00 78.06 197 ALA A N 1
ATOM 1601 C CA . ALA A 1 197 ? -12.448 13.469 4.974 1.00 78.06 197 ALA A CA 1
ATOM 1602 C C . ALA A 1 197 ? -13.551 14.524 4.726 1.00 78.06 197 ALA A C 1
ATOM 1604 O O . ALA A 1 197 ? -13.262 15.714 4.735 1.00 78.06 197 ALA A O 1
ATOM 1605 N N . ASP A 1 198 ? -14.811 14.118 4.537 1.00 76.88 198 ASP A N 1
ATOM 1606 C CA . ASP A 1 198 ? -15.950 15.022 4.317 1.00 76.88 198 ASP A CA 1
ATOM 1607 C C . ASP A 1 198 ? -16.455 15.734 5.583 1.00 76.88 198 ASP A C 1
ATOM 1609 O O . ASP A 1 198 ? -17.119 16.762 5.477 1.00 76.88 198 ASP A O 1
ATOM 1613 N N . LYS A 1 199 ? -16.163 15.195 6.770 1.00 82.44 199 LYS A N 1
ATOM 1614 C CA . LYS A 1 199 ? -16.615 15.719 8.072 1.00 82.44 199 LYS A CA 1
ATOM 1615 C C . LYS A 1 199 ? -15.467 16.197 8.953 1.00 82.44 199 LYS A C 1
ATOM 1617 O O . LYS A 1 199 ? -15.687 16.506 10.119 1.00 82.44 199 LYS A O 1
ATOM 1622 N N . ARG A 1 200 ? -14.253 16.175 8.416 1.00 84.31 200 ARG A N 1
ATOM 1623 C CA . ARG A 1 200 ? -13.036 16.379 9.177 1.00 84.31 200 ARG A CA 1
ATOM 1624 C C . ARG A 1 200 ? -12.809 17.848 9.498 1.00 84.31 200 ARG A C 1
ATOM 1626 O O . ARG A 1 200 ? -12.862 18.692 8.607 1.00 84.31 200 ARG A O 1
ATOM 1633 N N . ASP A 1 201 ? -12.485 18.110 10.754 1.00 89.00 201 ASP A N 1
ATOM 1634 C CA . ASP A 1 201 ? -12.028 19.402 11.252 1.00 89.00 201 ASP A CA 1
ATOM 1635 C C . ASP A 1 201 ? -10.634 19.227 11.867 1.00 89.00 201 ASP A C 1
ATOM 1637 O O . ASP A 1 201 ? -10.467 18.591 12.904 1.00 89.00 201 ASP A O 1
ATOM 1641 N N . ASP A 1 202 ? -9.607 19.780 11.222 1.00 86.44 202 ASP A N 1
ATOM 1642 C CA . ASP A 1 202 ? -8.217 19.606 11.653 1.00 86.44 202 ASP A CA 1
ATOM 1643 C C . ASP A 1 202 ? -7.899 20.262 13.012 1.00 86.44 202 ASP A C 1
ATOM 1645 O O . ASP A 1 202 ? -6.900 19.900 13.642 1.00 86.44 202 ASP A O 1
ATOM 1649 N N . GLU A 1 203 ? -8.732 21.189 13.500 1.00 86.75 203 GLU A N 1
ATOM 1650 C CA . GLU A 1 203 ? -8.562 21.796 14.824 1.00 86.75 203 GLU A CA 1
ATOM 1651 C C . GLU A 1 203 ? -9.149 20.917 15.930 1.00 86.75 203 GLU A C 1
ATOM 1653 O O . GLU A 1 203 ? -8.576 20.818 17.025 1.00 86.75 203 GLU A O 1
ATOM 1658 N N . THR A 1 204 ? -10.267 20.243 15.657 1.00 91.56 204 THR A N 1
ATOM 1659 C CA . THR A 1 204 ? -11.048 19.522 16.673 1.00 91.56 204 THR A CA 1
ATOM 1660 C C . THR A 1 204 ? -10.947 18.000 16.575 1.00 91.56 204 THR A C 1
ATOM 1662 O O . THR A 1 204 ? -11.147 17.324 17.585 1.00 91.56 204 THR A O 1
ATOM 1665 N N . ASP A 1 205 ? -10.490 17.458 15.448 1.00 94.12 205 ASP A N 1
ATOM 1666 C CA . ASP A 1 205 ? -10.286 16.025 15.246 1.00 94.12 205 ASP A CA 1
ATOM 1667 C C . ASP A 1 205 ? -8.851 15.563 15.536 1.00 94.12 205 ASP A C 1
ATOM 1669 O O . ASP A 1 205 ? -7.882 16.325 15.608 1.00 94.12 205 ASP A O 1
ATOM 1673 N N . LEU A 1 206 ? -8.696 14.251 15.704 1.00 95.00 206 LEU A N 1
ATOM 1674 C CA . LEU A 1 206 ? -7.404 13.580 15.788 1.00 95.00 206 LEU A CA 1
ATOM 1675 C C . LEU A 1 206 ? -6.691 13.627 14.444 1.00 95.00 206 LEU A C 1
ATOM 1677 O O . LEU A 1 206 ? -7.277 13.258 13.427 1.00 95.00 206 LEU A O 1
ATOM 1681 N N . SER A 1 207 ? -5.400 13.969 14.430 1.00 94.06 207 SER A N 1
ATOM 1682 C CA . SER A 1 207 ? -4.545 13.788 13.249 1.00 94.06 207 SER A CA 1
ATOM 1683 C C . SER A 1 207 ? -4.510 12.323 12.790 1.00 94.06 207 SER A C 1
ATOM 1685 O O . SER A 1 207 ? -4.746 11.407 13.585 1.00 94.06 207 SER A O 1
ATOM 1687 N N . LYS A 1 208 ? -4.165 12.085 11.515 1.00 93.44 208 LYS A N 1
ATOM 1688 C CA . LYS A 1 208 ? -3.934 10.723 10.998 1.00 93.44 208 LYS A CA 1
ATOM 1689 C C . LYS A 1 208 ? -2.894 9.983 11.841 1.00 93.44 208 LYS A C 1
ATOM 1691 O O . LYS A 1 208 ? -3.088 8.816 12.175 1.00 93.44 208 LYS A O 1
ATOM 1696 N N . GLU A 1 209 ? -1.828 10.668 12.258 1.00 94.94 209 GLU A N 1
ATOM 1697 C CA . GLU A 1 209 ? -0.819 10.100 13.154 1.00 94.94 209 GLU A CA 1
ATOM 1698 C C . GLU A 1 209 ? -1.384 9.706 14.515 1.00 94.94 209 GLU A C 1
ATOM 1700 O O . GLU A 1 209 ? -1.129 8.595 14.975 1.00 94.94 209 GLU A O 1
ATOM 1705 N N . ALA A 1 210 ? -2.173 10.579 15.146 1.00 95.81 210 ALA A N 1
ATOM 1706 C CA . ALA A 1 210 ? -2.757 10.280 16.446 1.00 95.81 210 ALA A CA 1
ATOM 1707 C C . ALA A 1 210 ? -3.735 9.099 16.357 1.00 95.81 210 ALA A C 1
ATOM 1709 O O . ALA A 1 210 ? -3.708 8.213 17.210 1.00 95.81 210 ALA A O 1
ATOM 1710 N N . PHE A 1 211 ? -4.539 9.034 15.293 1.00 96.94 211 PHE A N 1
ATOM 1711 C CA . PHE A 1 211 ? -5.409 7.891 15.029 1.00 96.94 211 PHE A CA 1
ATOM 1712 C C . PHE A 1 211 ? -4.605 6.598 14.816 1.00 96.94 211 PHE A C 1
ATOM 1714 O O . PHE A 1 211 ? -4.899 5.575 15.434 1.00 96.94 211 PHE A O 1
ATOM 1721 N N . ALA A 1 212 ? -3.538 6.643 14.017 1.00 97.25 212 ALA A N 1
ATOM 1722 C CA . ALA A 1 212 ? -2.670 5.495 13.768 1.00 97.25 212 ALA A CA 1
ATOM 1723 C C . ALA A 1 212 ? -1.991 4.964 15.035 1.00 97.25 212 ALA A C 1
ATOM 1725 O O . ALA A 1 212 ? -2.052 3.764 15.311 1.00 97.25 212 ALA A O 1
ATOM 1726 N N . ASP A 1 213 ? -1.354 5.833 15.816 1.00 96.81 213 ASP A N 1
ATOM 1727 C CA . ASP A 1 213 ? -0.538 5.400 16.948 1.00 96.81 213 ASP A CA 1
ATOM 1728 C C . ASP A 1 213 ? -1.370 5.135 18.213 1.00 96.81 213 ASP A C 1
ATOM 1730 O O . ASP A 1 213 ? -1.154 4.125 18.895 1.00 96.81 213 ASP A O 1
ATOM 1734 N N . HIS A 1 214 ? -2.346 5.990 18.529 1.00 96.38 214 HIS A N 1
ATOM 1735 C CA . HIS A 1 214 ? -3.070 5.927 19.806 1.00 96.38 214 HIS A CA 1
ATOM 1736 C C . HIS A 1 214 ? -4.375 5.134 19.750 1.00 96.38 214 HIS A C 1
ATOM 1738 O O . HIS A 1 214 ? -4.783 4.575 20.770 1.00 96.38 214 HIS A O 1
ATOM 1744 N N . ILE A 1 215 ? -5.004 5.033 18.577 1.00 96.69 215 ILE A N 1
ATOM 1745 C CA . ILE A 1 215 ? -6.178 4.177 18.387 1.00 96.69 215 ILE A CA 1
ATOM 1746 C C . ILE A 1 215 ? -5.739 2.862 17.752 1.00 96.69 215 ILE A C 1
ATOM 1748 O O . ILE A 1 215 ? -5.683 1.844 18.441 1.00 96.69 215 ILE A O 1
ATOM 1752 N N . ILE A 1 216 ? -5.324 2.881 16.481 1.00 97.81 216 ILE A N 1
ATOM 1753 C CA . ILE A 1 216 ? -5.120 1.651 15.707 1.00 97.81 216 ILE A CA 1
ATOM 1754 C C . ILE A 1 216 ? -4.046 0.752 16.313 1.00 97.81 216 ILE A C 1
ATOM 1756 O O . ILE A 1 216 ? -4.300 -0.409 16.625 1.00 97.81 216 ILE A O 1
ATOM 1760 N N . LYS A 1 217 ? -2.834 1.269 16.511 1.00 96.75 217 LYS A N 1
ATOM 1761 C CA . LYS A 1 217 ? -1.703 0.462 16.981 1.00 96.75 217 LYS A CA 1
ATOM 1762 C C . LYS A 1 217 ? -1.863 0.010 18.429 1.00 96.75 217 LYS A C 1
ATOM 1764 O O . LYS A 1 217 ? -1.532 -1.134 18.747 1.00 96.75 217 LYS A O 1
ATOM 1769 N N . THR A 1 218 ? -2.341 0.902 19.296 1.00 95.44 218 THR A N 1
ATOM 1770 C CA . THR A 1 218 ? -2.459 0.647 20.739 1.00 95.44 218 THR A CA 1
ATOM 1771 C C . THR A 1 218 ? -3.636 -0.275 21.056 1.00 95.44 218 THR A C 1
ATOM 1773 O O . THR A 1 218 ? -3.510 -1.149 21.910 1.00 95.44 218 THR A O 1
ATOM 1776 N N . GLN A 1 219 ? -4.750 -0.143 20.331 1.00 94.62 219 GLN A N 1
ATOM 1777 C CA . GLN A 1 219 ? -5.997 -0.865 20.6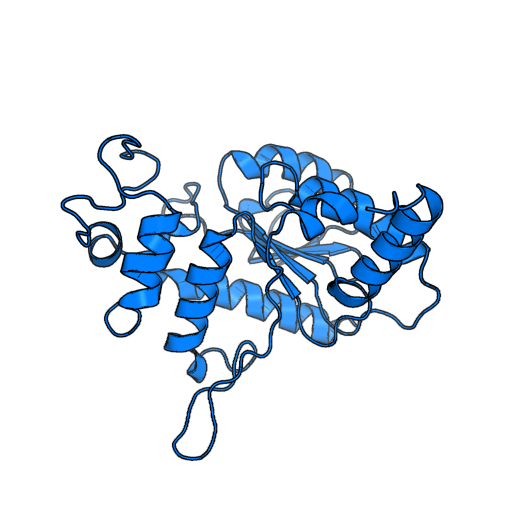03 1.00 94.62 219 GLN A CA 1
ATOM 1778 C C . GLN A 1 219 ? -6.307 -1.944 19.555 1.00 94.62 219 GLN A C 1
ATOM 1780 O O . GLN A 1 219 ? -7.414 -2.467 19.516 1.00 94.62 219 GLN A O 1
ATOM 1785 N N . LYS A 1 220 ? -5.336 -2.348 18.721 1.00 94.31 220 LYS A N 1
ATOM 1786 C CA . LYS A 1 220 ? -5.541 -3.336 17.639 1.00 94.31 220 LYS A CA 1
ATOM 1787 C C . LYS A 1 220 ? -6.235 -4.637 18.065 1.00 94.31 220 LYS A C 1
ATOM 1789 O O . LYS A 1 220 ? -6.841 -5.291 17.233 1.00 94.31 220 LYS A O 1
ATOM 1794 N N . GLY A 1 221 ? -6.134 -5.043 19.333 1.00 94.69 221 GLY A N 1
ATOM 1795 C CA . GLY A 1 221 ? -6.794 -6.254 19.832 1.00 94.69 221 GLY A CA 1
ATOM 1796 C C . GLY A 1 221 ? -8.322 -6.153 19.918 1.00 94.69 221 GLY A C 1
ATOM 1797 O O . GLY A 1 221 ? -8.979 -7.187 19.930 1.00 94.69 221 GLY A O 1
ATOM 1798 N N . SER A 1 222 ? -8.876 -4.940 19.974 1.00 94.19 222 SER A N 1
ATOM 1799 C CA . SER A 1 222 ? -10.318 -4.672 20.074 1.00 94.19 222 SER A CA 1
ATOM 1800 C C . SER A 1 222 ? -10.906 -4.019 18.822 1.00 94.19 222 SER A C 1
ATOM 1802 O O . SER A 1 222 ? -12.103 -3.754 18.783 1.00 94.19 222 SER A O 1
ATOM 1804 N N . ILE A 1 223 ? -10.079 -3.737 17.815 1.00 96.69 223 ILE A N 1
ATOM 1805 C CA . ILE A 1 223 ? -10.497 -3.067 16.583 1.00 96.69 223 ILE A CA 1
ATOM 1806 C C . ILE A 1 223 ? -10.978 -4.090 15.561 1.00 96.69 223 ILE A C 1
ATOM 1808 O O . ILE A 1 223 ? -10.346 -5.124 15.338 1.00 96.69 223 ILE A O 1
ATOM 1812 N N . ASN A 1 224 ? -12.081 -3.757 14.899 1.00 96.38 224 ASN A N 1
ATOM 1813 C CA . ASN A 1 224 ? -12.578 -4.497 13.756 1.00 96.38 224 ASN A CA 1
ATOM 1814 C C . ASN A 1 224 ? -11.812 -4.095 12.483 1.00 96.38 224 ASN A C 1
ATOM 1816 O O . ASN A 1 224 ? -11.888 -2.958 12.024 1.00 96.38 224 ASN A O 1
ATOM 1820 N N . PHE A 1 225 ? -11.086 -5.048 11.900 1.00 97.88 225 PHE A N 1
ATOM 1821 C CA . PHE A 1 225 ? -10.266 -4.846 10.700 1.00 97.88 225 PHE A CA 1
ATOM 1822 C C . PHE A 1 225 ? -10.918 -5.370 9.410 1.00 97.88 225 PHE A C 1
ATOM 1824 O O . PHE A 1 225 ? -10.279 -5.379 8.357 1.00 97.88 225 PHE A O 1
ATOM 1831 N N . ASP A 1 226 ? -12.179 -5.805 9.460 1.00 97.19 226 ASP A N 1
ATOM 1832 C CA . ASP A 1 226 ? -12.830 -6.472 8.329 1.00 97.19 226 ASP A CA 1
ATOM 1833 C C . ASP A 1 226 ? -12.958 -5.585 7.088 1.00 97.19 226 ASP A C 1
ATOM 1835 O O . ASP A 1 226 ? -12.807 -6.078 5.969 1.00 97.19 226 ASP A O 1
ATOM 1839 N N . GLY A 1 227 ? -13.142 -4.274 7.264 1.00 97.44 227 GLY A N 1
ATOM 1840 C CA . GLY A 1 227 ? -13.200 -3.326 6.150 1.00 97.44 227 GLY A CA 1
ATOM 1841 C C . GLY A 1 227 ? -11.892 -3.207 5.354 1.00 97.44 227 GLY A C 1
ATOM 1842 O O . GLY A 1 227 ? -11.926 -2.814 4.189 1.00 97.44 227 GLY A O 1
ATOM 1843 N N . LEU A 1 228 ? -10.748 -3.617 5.922 1.00 98.38 228 LEU A N 1
ATOM 1844 C CA . LEU A 1 228 ? -9.453 -3.634 5.231 1.00 98.38 228 LEU A CA 1
ATOM 1845 C C . LEU A 1 228 ? -9.167 -4.949 4.490 1.00 98.38 228 LEU A C 1
ATOM 1847 O O . LEU A 1 228 ? -8.217 -4.995 3.703 1.00 98.38 228 LEU A O 1
ATOM 1851 N N . LYS A 1 229 ? -9.979 -5.999 4.680 1.00 98.56 229 LYS A N 1
ATOM 1852 C CA . LYS A 1 229 ? -9.813 -7.283 3.974 1.00 98.56 229 LYS A CA 1
ATOM 1853 C C . LYS A 1 229 ? -9.751 -7.119 2.449 1.00 98.56 229 LYS A C 1
ATOM 1855 O O . LYS A 1 229 ? -8.771 -7.588 1.875 1.00 98.56 229 LYS A O 1
ATOM 1860 N N . PRO A 1 230 ? -10.651 -6.360 1.785 1.00 98.44 230 PRO A N 1
ATOM 1861 C CA . PRO A 1 230 ? -10.585 -6.203 0.331 1.00 98.44 230 PRO A CA 1
ATOM 1862 C C . PRO A 1 230 ? -9.277 -5.563 -0.155 1.00 98.44 230 PRO A C 1
ATOM 1864 O O . PRO A 1 230 ? -8.790 -5.885 -1.236 1.00 98.44 230 PRO A O 1
ATOM 1867 N N . LEU A 1 231 ? -8.672 -4.670 0.638 1.00 98.75 231 LEU A N 1
ATOM 1868 C CA . LEU A 1 231 ? -7.372 -4.086 0.307 1.00 98.75 231 LEU A CA 1
ATOM 1869 C C . LEU A 1 231 ? -6.241 -5.120 0.442 1.00 98.75 231 LEU A C 1
ATOM 1871 O O . LEU A 1 231 ? -5.371 -5.194 -0.427 1.00 98.75 231 LEU A O 1
ATOM 1875 N N . LEU A 1 232 ? -6.257 -5.946 1.493 1.00 98.81 232 LEU A N 1
ATOM 1876 C CA . LEU A 1 232 ? -5.283 -7.031 1.654 1.00 98.81 232 LEU A CA 1
ATOM 1877 C C . LEU A 1 232 ? -5.435 -8.113 0.578 1.00 98.81 232 LEU A C 1
ATOM 1879 O O . LEU A 1 232 ? -4.424 -8.601 0.071 1.00 98.81 232 LEU A O 1
ATOM 1883 N N . ASP A 1 233 ? -6.666 -8.442 0.184 1.00 98.88 233 ASP A N 1
ATOM 1884 C CA . ASP A 1 233 ? -6.958 -9.394 -0.892 1.00 98.88 233 ASP A CA 1
ATOM 1885 C C . ASP A 1 233 ? -6.331 -8.926 -2.212 1.00 98.88 233 ASP A C 1
ATOM 1887 O O . ASP A 1 233 ? -5.655 -9.700 -2.891 1.00 98.88 233 ASP A O 1
ATOM 1891 N N . ARG A 1 234 ? -6.450 -7.631 -2.531 1.00 98.81 234 ARG A N 1
ATOM 1892 C CA . ARG A 1 234 ? -5.808 -7.007 -3.699 1.00 98.81 234 ARG A CA 1
ATOM 1893 C C . ARG A 1 234 ? -4.282 -7.065 -3.651 1.00 98.81 234 ARG A C 1
ATOM 1895 O O . ARG A 1 234 ? -3.645 -7.372 -4.659 1.00 98.81 234 ARG A O 1
ATOM 1902 N N . ILE A 1 235 ? -3.682 -6.815 -2.483 1.00 98.88 235 ILE A N 1
ATOM 1903 C CA . ILE A 1 235 ? -2.228 -6.951 -2.284 1.00 98.88 235 ILE A CA 1
ATOM 1904 C C . ILE A 1 235 ? -1.798 -8.405 -2.525 1.00 98.88 235 ILE A C 1
ATOM 1906 O O . ILE A 1 235 ? -0.831 -8.651 -3.246 1.00 98.88 235 ILE A O 1
ATOM 1910 N N . VAL A 1 236 ? -2.524 -9.380 -1.973 1.00 98.88 236 VAL A N 1
ATOM 1911 C CA . VAL A 1 236 ? -2.249 -10.808 -2.194 1.00 98.88 236 VAL A CA 1
ATOM 1912 C C . VAL A 1 236 ? -2.423 -11.198 -3.660 1.00 98.88 236 VAL A C 1
ATOM 1914 O O . VAL A 1 236 ? -1.614 -11.974 -4.176 1.00 98.88 236 VAL A O 1
ATOM 1917 N N . ALA A 1 237 ? -3.430 -10.656 -4.343 1.00 98.81 237 ALA A N 1
ATOM 1918 C CA . ALA A 1 237 ? -3.657 -10.888 -5.763 1.00 98.81 237 ALA A CA 1
ATOM 1919 C C . ALA A 1 237 ? -2.478 -10.379 -6.607 1.00 98.81 237 ALA A C 1
ATOM 1921 O O . ALA A 1 237 ? -1.988 -11.115 -7.459 1.00 98.81 237 ALA A O 1
ATOM 1922 N N . ALA A 1 238 ? -1.941 -9.191 -6.306 1.00 98.81 238 ALA A N 1
ATOM 1923 C CA . ALA A 1 238 ? -0.746 -8.663 -6.967 1.00 98.81 238 ALA A CA 1
ATOM 1924 C C . ALA A 1 238 ? 0.498 -9.544 -6.731 1.00 98.81 238 ALA A C 1
ATO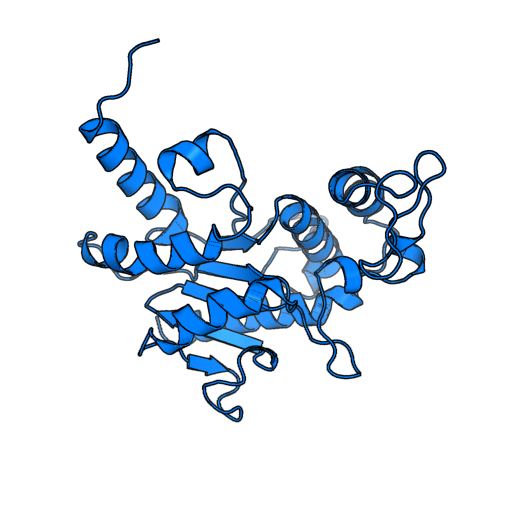M 1926 O O . ALA A 1 238 ? 1.238 -9.829 -7.674 1.00 98.81 238 ALA A O 1
ATOM 1927 N N . ILE A 1 239 ? 0.712 -10.030 -5.497 1.00 98.81 239 ILE A N 1
ATOM 1928 C CA . ILE A 1 239 ? 1.806 -10.974 -5.188 1.00 98.81 239 ILE A CA 1
ATOM 1929 C C . ILE A 1 239 ? 1.645 -12.268 -5.988 1.00 98.81 239 ILE A C 1
ATOM 1931 O O . ILE A 1 239 ? 2.592 -12.740 -6.610 1.00 98.81 239 ILE A O 1
ATOM 1935 N N . THR A 1 240 ? 0.436 -12.823 -5.993 1.00 98.62 240 THR A N 1
ATOM 1936 C CA . THR A 1 240 ? 0.126 -14.087 -6.670 1.00 98.62 240 THR A CA 1
ATOM 1937 C C . THR A 1 240 ? 0.270 -13.964 -8.183 1.00 98.62 240 THR A C 1
ATOM 1939 O O . THR A 1 240 ? 0.830 -14.853 -8.817 1.00 98.62 240 THR A O 1
ATOM 1942 N N . HIS A 1 241 ? -0.168 -12.845 -8.759 1.00 98.62 241 HIS A N 1
ATOM 1943 C CA . HIS A 1 241 ? 0.044 -12.553 -10.168 1.00 98.62 241 HIS A CA 1
ATOM 1944 C C . HIS A 1 241 ? 1.538 -12.473 -10.492 1.00 98.62 241 HIS A C 1
ATOM 1946 O O . HIS A 1 241 ? 1.982 -13.128 -11.432 1.00 98.62 241 HIS A O 1
ATOM 1952 N N . TYR A 1 242 ? 2.336 -11.756 -9.692 1.00 98.44 242 TYR A N 1
ATOM 1953 C CA . TYR A 1 242 ? 3.781 -11.681 -9.920 1.00 98.44 242 TYR A CA 1
ATOM 1954 C C . TYR A 1 242 ? 4.461 -13.052 -9.861 1.00 98.44 242 TYR A C 1
ATOM 1956 O O . TYR A 1 242 ? 5.269 -13.365 -10.729 1.00 98.44 242 TYR A O 1
ATOM 1964 N N . ASP A 1 243 ? 4.095 -13.892 -8.889 1.00 97.56 243 ASP A N 1
ATOM 1965 C CA . ASP A 1 243 ? 4.603 -15.266 -8.787 1.00 97.56 243 ASP A CA 1
ATOM 1966 C C . ASP A 1 243 ? 4.318 -16.103 -10.046 1.00 97.56 243 ASP A C 1
ATOM 1968 O O . ASP A 1 243 ? 5.081 -17.018 -10.340 1.00 97.56 243 ASP A O 1
ATOM 1972 N N . SER A 1 244 ? 3.251 -15.790 -10.789 1.00 97.12 244 SER A N 1
ATOM 1973 C CA . SER A 1 244 ? 2.868 -16.506 -12.013 1.00 97.12 244 SER A CA 1
ATOM 1974 C C . SER A 1 244 ? 3.562 -16.021 -13.291 1.00 97.12 244 SER A C 1
ATOM 1976 O O . SER A 1 244 ? 3.507 -16.727 -14.296 1.00 97.12 244 SER A O 1
ATOM 1978 N N . ILE A 1 245 ? 4.192 -14.839 -13.273 1.00 94.88 245 ILE A N 1
ATOM 1979 C CA . ILE A 1 245 ? 4.782 -14.210 -14.472 1.00 94.88 245 ILE A CA 1
ATOM 1980 C C . ILE A 1 245 ? 6.292 -13.941 -14.378 1.00 94.88 245 ILE A C 1
ATOM 1982 O O . ILE A 1 245 ? 6.855 -13.401 -15.331 1.00 94.88 245 ILE A O 1
ATOM 1986 N N . LYS A 1 246 ? 6.923 -14.224 -13.234 1.00 85.12 246 LYS A N 1
ATOM 1987 C CA . LYS A 1 246 ? 8.343 -13.929 -12.978 1.00 85.12 246 LYS A CA 1
ATOM 1988 C C . LYS A 1 246 ? 9.302 -14.993 -13.503 1.00 85.12 246 LYS A C 1
ATOM 1990 O O . LYS A 1 246 ? 8.899 -16.174 -13.575 1.00 85.12 246 LYS A O 1
#

Secondary structure (DSSP, 8-state):
-PPPPHHHHH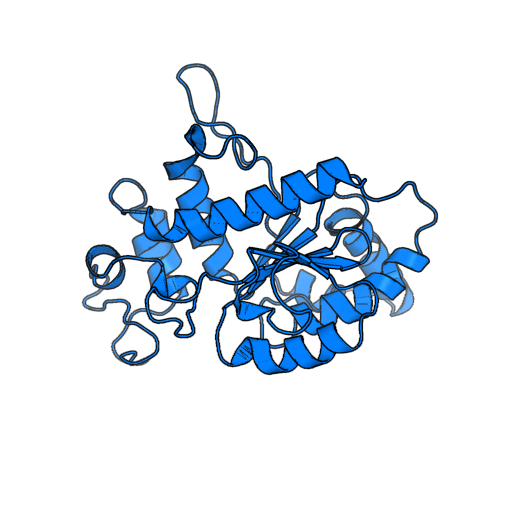HHHHHHHIIIIIS-SS-EEEESSHHHHHHHHHHHHHTTTT-TTTEEPP-SSS--EE-SEEPPP-HHHHHHHS-SSSTTHHHHHHHHHHHHHTT--SPPPSS-EEEEE-BSTTHHHHHHHHTT-TT-EEESTTS-TT-GGG-SEEE-SSSEEEEEPPPPTTS--B-SGGGS-HHHHT--BTTB----TTT--TTTSPPHHHIIIIIIIHHTTT---GGGHHHHHHHHHHHHHHHHH-

Organism: NCBI:txid652676

Radius of gyration: 18.55 Å; chains: 1; bounding box: 54×44×47 Å

Sequence (246 aa):
YHAITKRQKKTFSKFLYYCMFYGNTQPTILCEGKTDNVYLKSTINILATHYPKLATAKTKSSAYKLLIHFIEYSRRSKFLMGLDGGKGSAEFFVKKFNIHNEFYNAPPPQNPVIIVLDNDSGFSNFQSILKKINSATIYPTVFKKDEYRKADFIHVMHNPYIVLTPLSPKGKQTDIEYLFDDATRLTQHNGKCFNTADKRDDETDLSKEAFADHIIKTQKGSINFDGLKPLLDRIVAAITHYDSIK

pLDDT: mean 92.58, std 6.89, range [41.91, 98.88]